Protein AF-A0AAV3YXH7-F1 (afdb_monomer_lite)

Organism: NCBI:txid259542

Radius of gyration: 34.61 Å; chains: 1; bounding box: 84×77×73 Å

Sequence (260 aa):
MPVEIGARGFVGSSVYGLLSKLSIGGNKRTKALRLLAETAENSSRWIWSRRNEKKPDPLGTYATPSLAMYHTLILLFEVDYLATIIKPLNDNQSSTLHFGSLSFLFLATFLLFMPLLLVNLMIGLAVGDIQSVLRSANQKKLATQVDFHTNLERRLSFLSKMTPEILTVYPWSSDNSFQSKIIEMIGWKNELIAELPALSSQNAEESPTMQSITEARRELGQLKRSLTLIMKKLNVDTEGNDVSDQPNRVLSNSQSSSFF

Secondary structure (DSSP, 8-state):
------GGGTS-HHH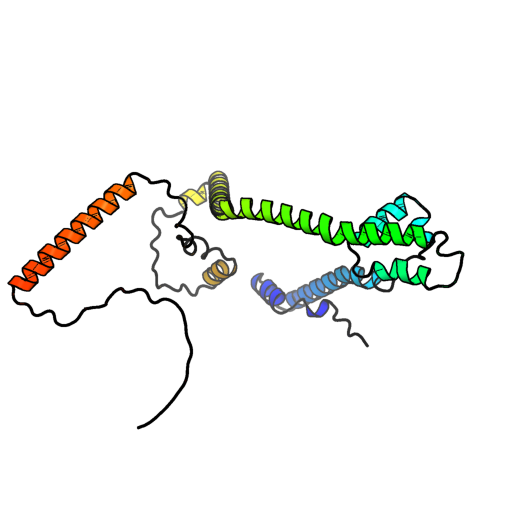HHHHHHTT--HHHHHHHHHHHHHHHHHHHHHHHHTTTPPPPPTTTTTSSHHHHHHHHHHHHH-TTHHHHHHHHHHS--TTT-S-HHHHHHHHHHHHHHIIIIIHHHHHHHHHHHHHHHHHTHHHHHHHHHHHHHHHHHHH-HHHHHHS-S-----TT-----HHHHHHHHTTSSSSSSTTS-SS-SS-----HHHHHHHHHHHHHHHHHHHHHHHHHHTT-------------------------

InterPro domains:
  IPR052076 Transient receptor potential cation channel [PTHR47143] (89-209)

pLDDT: mean 70.26, std 16.72, range [29.89, 93.94]

Foldseek 3Di:
DDDPPQLLPVLDPVVLVVCVVVVNDDPSSVVVSNVVSVVSRVVCVVVVVCPPPPDDDLVVQPPDVVSVVVVVVVLLVDPPVVCSLVVLVPPPDCVSDVDNVVVVVVVVVCVCCRPPPPVVVVVVVVVVVVVVCVVCVLVVVVVVVVVVVVVCCVVPVVVVVVDDPDDDDDPPPPPVDPVVVVCVVVVVPPSPPVPPDPPPDDDDPDDPVVVVVVVVVVVVVVVVVVVVVVCVVVVPDPDDDPPDDDDDDDDDDDDDDDDD

Structure (mmCIF, N/CA/C/O backbone):
data_AF-A0AAV3YXH7-F1
#
_entry.id   AF-A0AAV3YXH7-F1
#
loop_
_atom_site.group_PDB
_atom_site.id
_atom_site.type_symbol
_atom_site.label_atom_id
_atom_site.label_alt_id
_atom_site.label_comp_id
_atom_site.label_asym_id
_atom_site.label_entity_id
_atom_site.label_seq_id
_atom_site.pdbx_PDB_ins_code
_atom_site.Cartn_x
_atom_site.Cartn_y
_atom_site.Cartn_z
_atom_site.occupancy
_atom_site.B_iso_or_equiv
_atom_site.auth_seq_id
_atom_site.auth_comp_id
_atom_site.auth_asym_id
_atom_site.auth_atom_id
_atom_site.pdbx_PDB_model_num
ATOM 1 N N . MET A 1 1 ? 28.074 17.245 -0.127 1.00 36.12 1 MET A N 1
ATOM 2 C CA . MET A 1 1 ? 28.154 15.852 0.364 1.00 36.12 1 MET A CA 1
ATOM 3 C C . MET A 1 1 ? 26.794 15.484 0.938 1.00 36.12 1 MET A C 1
ATOM 5 O O . MET A 1 1 ? 26.314 16.258 1.760 1.00 36.12 1 MET A O 1
ATOM 9 N N . PRO A 1 2 ? 26.132 14.407 0.487 1.00 41.41 2 PRO A N 1
ATOM 10 C CA . PRO A 1 2 ? 24.901 13.951 1.123 1.00 41.41 2 PRO A CA 1
ATOM 11 C C . PRO A 1 2 ? 25.239 13.431 2.525 1.00 41.41 2 PRO A C 1
ATOM 13 O O . PRO A 1 2 ? 26.132 12.604 2.685 1.00 41.41 2 PRO A O 1
ATOM 16 N N . VAL A 1 3 ? 24.571 13.966 3.543 1.00 51.25 3 VAL A N 1
ATOM 17 C CA . VAL A 1 3 ? 24.714 13.507 4.927 1.00 51.25 3 VAL A CA 1
ATOM 18 C C . VAL A 1 3 ? 23.957 12.187 5.038 1.00 51.25 3 VAL A C 1
ATOM 20 O O . VAL A 1 3 ? 22.735 12.161 4.904 1.00 51.25 3 VAL A O 1
ATOM 23 N N . GLU A 1 4 ? 24.674 11.084 5.239 1.00 50.47 4 GLU A N 1
ATOM 24 C CA . GLU A 1 4 ? 24.063 9.804 5.587 1.00 50.47 4 GLU A CA 1
ATOM 25 C C . GLU A 1 4 ? 23.413 9.950 6.966 1.00 50.47 4 GLU A C 1
ATOM 27 O O . GLU A 1 4 ? 24.077 9.923 8.002 1.00 50.47 4 GLU A O 1
ATOM 32 N N . ILE A 1 5 ? 22.095 10.148 6.998 1.00 54.66 5 ILE A N 1
ATOM 33 C CA . ILE A 1 5 ? 21.333 10.057 8.242 1.00 54.66 5 ILE A CA 1
ATOM 34 C C . ILE A 1 5 ? 21.207 8.563 8.547 1.00 54.66 5 ILE A C 1
ATOM 36 O O . ILE A 1 5 ? 20.239 7.908 8.166 1.00 54.66 5 ILE A O 1
ATOM 40 N N . GLY A 1 6 ? 22.235 7.994 9.177 1.00 58.91 6 GLY A N 1
ATOM 41 C CA . GLY A 1 6 ? 22.186 6.622 9.666 1.00 58.91 6 GLY A CA 1
ATOM 42 C C . GLY A 1 6 ? 21.008 6.442 10.630 1.00 58.91 6 GLY A C 1
ATOM 43 O O . GLY A 1 6 ? 20.728 7.311 11.460 1.00 58.91 6 GLY A O 1
ATOM 44 N N . ALA A 1 7 ? 20.339 5.285 10.572 1.00 61.44 7 ALA A N 1
ATOM 45 C CA . ALA A 1 7 ? 19.202 4.944 11.440 1.00 61.44 7 ALA A CA 1
ATOM 46 C C . ALA A 1 7 ? 19.535 4.972 12.951 1.00 61.44 7 ALA A C 1
ATOM 48 O O . ALA A 1 7 ? 18.637 4.905 13.791 1.00 61.44 7 ALA A O 1
ATOM 49 N N . ARG A 1 8 ? 20.817 5.143 13.310 1.00 62.78 8 ARG A N 1
ATOM 50 C CA . ARG A 1 8 ? 21.305 5.375 14.676 1.00 62.78 8 ARG A CA 1
ATOM 51 C C . ARG A 1 8 ? 20.575 6.503 15.403 1.00 62.78 8 ARG A C 1
ATOM 53 O O . ARG A 1 8 ? 20.335 6.382 16.598 1.00 62.78 8 ARG A O 1
ATOM 60 N N . GLY A 1 9 ? 20.213 7.575 14.693 1.00 63.62 9 GLY A N 1
ATOM 61 C CA . GLY A 1 9 ? 19.468 8.702 15.266 1.00 63.62 9 GLY A CA 1
ATOM 62 C C . GLY A 1 9 ? 17.963 8.449 15.429 1.00 63.62 9 GLY A C 1
ATOM 63 O O . GLY A 1 9 ? 17.294 9.210 16.123 1.00 63.62 9 GLY A O 1
ATOM 64 N N . PHE A 1 10 ? 17.422 7.393 14.808 1.00 66.75 10 PHE A N 1
ATOM 65 C CA . PHE A 1 10 ? 15.981 7.125 14.750 1.00 66.75 10 PHE A CA 1
ATOM 66 C C . PHE A 1 10 ? 15.456 6.365 15.978 1.00 66.75 10 PHE A C 1
ATOM 68 O O . PHE A 1 10 ? 14.276 6.460 16.317 1.00 66.75 10 PHE A O 1
ATOM 75 N N . VAL A 1 11 ? 16.329 5.650 16.698 1.00 70.56 11 VAL A N 1
ATOM 76 C CA . VAL A 1 11 ? 15.997 5.009 17.982 1.00 70.56 11 VAL A CA 1
ATOM 77 C C . VAL A 1 11 ? 15.941 6.086 19.074 1.00 70.56 11 VAL A C 1
ATOM 79 O O . VAL A 1 11 ? 16.850 6.253 19.881 1.00 70.56 11 VAL A O 1
ATOM 82 N N . GLY A 1 12 ? 14.881 6.892 19.019 1.00 73.31 12 GLY A N 1
ATOM 83 C CA . GLY A 1 12 ? 14.727 8.121 19.789 1.00 73.31 12 GLY A CA 1
ATOM 84 C C . GLY A 1 12 ? 14.064 7.951 21.158 1.00 73.31 12 GLY A C 1
ATOM 85 O O . GLY A 1 12 ? 13.960 6.857 21.724 1.00 73.31 12 GLY A O 1
ATOM 86 N N . SER A 1 13 ? 13.563 9.080 21.671 1.00 72.31 13 SER A N 1
ATOM 87 C CA . SER A 1 13 ? 12.900 9.220 22.978 1.00 72.31 13 SER A CA 1
ATOM 88 C C . SER A 1 13 ? 11.781 8.190 23.217 1.00 72.31 13 SER A C 1
ATOM 90 O O . SER A 1 13 ? 11.605 7.712 24.337 1.00 72.31 13 SER A O 1
ATOM 92 N N . SER A 1 14 ? 11.077 7.760 22.163 1.00 77.62 14 SER A N 1
ATOM 93 C CA . SER A 1 14 ? 9.988 6.777 22.253 1.00 77.62 14 SER A CA 1
ATOM 94 C C . SER A 1 14 ? 10.453 5.389 22.706 1.00 77.62 14 SER A C 1
ATOM 96 O O . SER A 1 14 ? 9.839 4.794 23.590 1.00 77.62 14 SER A O 1
ATOM 98 N N . VAL A 1 15 ? 11.566 4.881 22.164 1.00 82.44 15 VAL A N 1
ATOM 99 C CA . VAL A 1 15 ? 12.131 3.578 22.571 1.00 82.44 15 VAL A CA 1
ATOM 100 C C . VAL A 1 15 ? 12.727 3.678 23.971 1.00 82.44 15 VAL A C 1
ATOM 102 O O . VAL A 1 15 ? 12.566 2.776 24.792 1.00 82.44 15 VAL A O 1
ATOM 105 N N . TYR A 1 16 ? 13.350 4.812 24.284 1.00 83.25 16 TYR A N 1
ATOM 106 C CA . TYR A 1 16 ? 13.856 5.094 25.622 1.00 83.25 16 TYR A CA 1
ATOM 107 C C . TYR A 1 16 ? 12.735 5.108 26.678 1.00 83.25 16 TYR A C 1
ATOM 109 O O . TYR A 1 16 ? 12.892 4.521 27.751 1.00 83.25 16 TYR A O 1
ATOM 117 N N . GLY A 1 17 ? 11.593 5.721 26.350 1.00 80.44 17 GLY A N 1
ATOM 118 C CA . GLY A 1 17 ? 10.387 5.748 27.177 1.00 80.44 17 GLY A CA 1
ATOM 119 C C . GLY A 1 17 ? 9.663 4.401 27.273 1.00 80.44 17 GLY A C 1
ATOM 120 O O . GLY A 1 17 ? 8.983 4.136 28.259 1.00 80.44 17 GLY A O 1
ATOM 121 N N . LEU A 1 18 ? 9.808 3.524 26.279 1.00 84.06 18 LEU A N 1
ATOM 122 C CA . LEU A 1 18 ? 9.305 2.150 26.334 1.00 84.06 18 LEU A CA 1
ATOM 123 C C . LEU A 1 18 ? 10.177 1.296 27.262 1.00 84.06 18 LEU A C 1
ATOM 125 O O . LEU A 1 18 ? 9.662 0.603 28.136 1.00 84.06 18 LEU A O 1
ATOM 129 N N . LEU A 1 19 ? 11.502 1.385 27.125 1.00 85.19 19 LEU A N 1
ATOM 130 C CA . LEU A 1 19 ? 12.444 0.640 27.963 1.00 85.19 19 LEU A CA 1
ATOM 131 C C . LEU A 1 19 ? 12.352 1.058 29.438 1.00 85.19 19 LEU A C 1
ATOM 133 O O . LEU A 1 19 ? 12.469 0.206 30.318 1.00 85.19 19 LEU A O 1
ATOM 137 N N . SER A 1 20 ? 12.088 2.341 29.720 1.00 79.06 20 SER A N 1
ATOM 138 C CA . SER A 1 20 ? 11.832 2.796 31.092 1.00 79.06 20 SER A CA 1
ATOM 139 C C . SER A 1 20 ? 10.537 2.221 31.673 1.00 79.06 20 SER A C 1
ATOM 141 O O . SER A 1 20 ? 10.502 1.915 32.861 1.00 79.06 20 SER A O 1
ATOM 143 N N . LYS A 1 21 ? 9.499 2.016 30.851 1.00 82.62 21 LYS A N 1
ATOM 144 C CA . LYS A 1 21 ? 8.235 1.380 31.264 1.00 82.62 21 LYS A CA 1
ATOM 145 C C . LYS A 1 21 ? 8.352 -0.135 31.440 1.00 82.62 21 LYS A C 1
ATOM 147 O O . LYS A 1 21 ? 7.638 -0.694 32.261 1.00 82.62 21 LYS A O 1
ATOM 152 N N . LEU A 1 22 ? 9.282 -0.788 30.740 1.00 85.00 22 LEU A N 1
ATOM 153 C CA . LEU A 1 22 ? 9.619 -2.205 30.947 1.00 85.00 22 LEU A CA 1
ATOM 154 C C . LEU A 1 22 ? 10.546 -2.453 32.155 1.00 85.00 22 LEU A C 1
ATOM 156 O O . LEU A 1 22 ? 11.083 -3.547 32.307 1.00 85.00 22 LEU A O 1
ATOM 160 N N . SER A 1 23 ? 10.743 -1.457 33.028 1.00 79.50 23 SER A N 1
ATOM 161 C CA . SER A 1 23 ? 11.622 -1.540 34.206 1.00 79.50 23 SER A CA 1
ATOM 162 C C . SER A 1 23 ? 13.102 -1.802 33.868 1.00 79.50 23 SER A C 1
ATOM 164 O O . SER A 1 23 ? 13.901 -2.228 34.704 1.00 79.50 23 SER A O 1
ATOM 166 N N . ILE A 1 24 ? 13.522 -1.513 32.630 1.00 80.88 24 ILE A N 1
ATOM 167 C CA . ILE A 1 24 ? 14.927 -1.600 32.227 1.00 80.88 24 ILE A CA 1
ATOM 168 C C . ILE A 1 24 ? 15.588 -0.273 32.607 1.00 80.88 24 ILE A C 1
ATOM 170 O O . ILE A 1 24 ? 15.509 0.727 31.893 1.00 80.88 24 ILE A O 1
ATOM 174 N N . GLY A 1 25 ? 16.217 -0.258 33.783 1.00 83.69 25 GLY A N 1
ATOM 175 C CA . GLY A 1 25 ? 16.882 0.912 34.356 1.00 83.69 25 GLY A CA 1
ATOM 176 C C . GLY A 1 25 ? 18.394 0.976 34.104 1.00 83.69 25 GLY A C 1
ATOM 177 O O . GLY A 1 25 ? 19.063 -0.027 33.837 1.00 83.69 25 GLY A O 1
ATOM 178 N N . GLY A 1 26 ? 18.950 2.184 34.225 1.00 82.88 26 GLY A N 1
ATOM 179 C CA . GLY A 1 26 ? 20.397 2.419 34.290 1.00 82.88 26 GLY A CA 1
ATOM 180 C C . GLY A 1 26 ? 21.177 1.997 33.038 1.00 82.88 26 GLY A C 1
ATOM 181 O O . GLY A 1 26 ? 20.734 2.191 31.907 1.00 82.88 26 GLY A O 1
ATOM 182 N N . ASN A 1 27 ? 22.363 1.416 33.239 1.00 81.50 27 ASN A N 1
ATOM 183 C CA . ASN A 1 27 ? 23.316 1.108 32.165 1.00 81.50 27 ASN A CA 1
ATOM 184 C C . ASN A 1 27 ? 22.798 0.032 31.180 1.00 81.50 27 ASN A C 1
ATOM 186 O O . ASN A 1 27 ? 23.135 0.040 29.995 1.00 81.50 27 ASN A O 1
ATOM 190 N N . LYS A 1 28 ? 21.910 -0.861 31.648 1.00 85.56 28 LYS A N 1
ATOM 191 C CA . LYS A 1 28 ? 21.253 -1.888 30.817 1.00 85.56 28 LYS A CA 1
ATOM 192 C C . LYS A 1 28 ? 20.345 -1.264 29.754 1.00 85.56 28 LYS A C 1
ATOM 194 O O . LYS A 1 28 ? 20.304 -1.754 28.630 1.00 85.56 28 LYS A O 1
ATOM 199 N N . ARG A 1 29 ? 19.688 -0.144 30.076 1.00 85.94 29 ARG A N 1
ATOM 200 C CA . ARG A 1 29 ? 18.830 0.604 29.146 1.00 85.94 29 ARG A CA 1
ATOM 201 C C . ARG A 1 29 ? 19.627 1.215 28.006 1.00 85.94 29 ARG A C 1
ATOM 203 O O . ARG A 1 29 ? 19.278 1.025 26.849 1.00 85.94 29 ARG A O 1
ATOM 210 N N . THR A 1 30 ? 20.712 1.916 28.326 1.00 84.56 30 THR A N 1
ATOM 211 C CA . THR A 1 30 ? 21.576 2.539 27.314 1.00 84.56 30 THR A CA 1
ATOM 212 C C . THR A 1 30 ? 22.226 1.478 26.425 1.00 84.56 30 THR A C 1
ATOM 214 O O . THR A 1 30 ? 22.354 1.684 25.221 1.00 84.56 30 THR A O 1
ATOM 217 N N . LYS A 1 31 ? 22.574 0.311 26.989 1.00 88.88 31 LYS A N 1
ATOM 218 C CA . LYS A 1 31 ? 23.069 -0.838 26.220 1.00 88.88 31 LYS A CA 1
ATOM 219 C C . LYS A 1 31 ? 22.000 -1.408 25.278 1.00 88.88 31 LYS A C 1
ATOM 221 O O . LYS A 1 31 ? 22.300 -1.625 24.110 1.00 88.88 31 LYS A O 1
ATOM 226 N N . ALA A 1 32 ? 20.764 -1.587 25.746 1.00 88.44 32 ALA A N 1
ATOM 227 C CA . ALA A 1 32 ? 19.648 -2.040 24.911 1.00 88.44 32 ALA A CA 1
ATOM 228 C C . ALA A 1 32 ? 19.323 -1.042 23.786 1.00 88.44 32 ALA A C 1
ATOM 230 O O . ALA A 1 32 ? 19.134 -1.446 22.644 1.00 88.44 32 ALA A O 1
ATOM 231 N N . LEU A 1 33 ? 19.339 0.260 24.084 1.00 87.69 33 LEU A N 1
ATOM 232 C CA . LEU A 1 33 ? 19.122 1.314 23.093 1.00 87.69 33 LEU A CA 1
ATOM 233 C C . LEU A 1 33 ? 20.204 1.296 22.001 1.00 87.69 33 LEU A C 1
ATOM 235 O O . LEU A 1 33 ? 19.882 1.377 20.820 1.00 87.69 33 LEU A O 1
ATOM 239 N N . ARG A 1 34 ? 21.479 1.132 22.388 1.00 86.00 34 ARG A N 1
ATOM 240 C CA . ARG A 1 34 ? 22.601 1.005 21.441 1.00 86.00 34 ARG A CA 1
ATOM 241 C C . ARG A 1 34 ? 22.470 -0.231 20.557 1.00 86.00 34 ARG A C 1
ATOM 243 O O . ARG A 1 34 ? 22.648 -0.112 19.354 1.00 86.00 34 ARG A O 1
ATOM 250 N N . LEU A 1 35 ? 22.110 -1.379 21.131 1.00 89.25 35 LEU A N 1
ATOM 251 C CA . LEU A 1 35 ? 21.911 -2.613 20.364 1.00 89.25 35 LEU A CA 1
ATOM 252 C C . LEU A 1 35 ? 20.738 -2.504 19.387 1.00 89.25 35 LEU A C 1
ATOM 254 O O . LEU A 1 35 ? 20.840 -2.977 18.259 1.00 89.25 35 LEU A O 1
ATOM 258 N N . LEU A 1 36 ? 19.639 -1.857 19.782 1.00 86.94 36 LEU A N 1
ATOM 259 C CA . LEU A 1 36 ? 18.512 -1.602 18.884 1.00 86.94 36 LEU A CA 1
ATOM 260 C C . LEU A 1 36 ? 18.902 -0.657 17.744 1.00 86.94 36 LEU A C 1
ATOM 262 O O . LEU A 1 36 ? 18.556 -0.922 16.597 1.00 86.94 36 LEU A O 1
ATOM 266 N N . ALA A 1 37 ? 19.661 0.401 18.039 1.00 85.19 37 ALA A N 1
ATOM 267 C CA . ALA A 1 37 ? 20.189 1.312 17.025 1.00 85.19 37 ALA A CA 1
ATOM 268 C C . ALA A 1 37 ? 21.136 0.606 16.045 1.00 85.19 37 ALA A C 1
ATOM 270 O O . ALA A 1 37 ? 21.023 0.800 14.838 1.00 85.19 37 ALA A O 1
ATOM 271 N N . GLU A 1 38 ? 22.021 -0.253 16.548 1.00 87.12 38 GLU A N 1
ATOM 272 C CA . GLU A 1 38 ? 22.949 -1.047 15.740 1.00 87.12 38 GLU A CA 1
ATOM 273 C C . GLU A 1 38 ? 22.222 -2.104 14.894 1.00 87.12 38 GLU A C 1
ATOM 275 O O . GLU A 1 38 ? 22.532 -2.294 13.720 1.00 87.12 38 GLU A O 1
ATOM 280 N N . THR A 1 39 ? 21.195 -2.750 15.450 1.00 86.56 39 THR A N 1
ATOM 281 C CA . THR A 1 39 ? 20.365 -3.722 14.720 1.00 86.56 39 THR A CA 1
ATOM 282 C C . THR A 1 39 ? 19.556 -3.039 13.618 1.00 86.56 39 THR A C 1
ATOM 284 O O . THR A 1 39 ? 19.488 -3.546 12.497 1.00 86.56 39 THR A O 1
ATOM 287 N N . ALA A 1 40 ? 18.980 -1.866 13.900 1.00 85.12 40 ALA A N 1
ATOM 288 C CA . ALA A 1 40 ? 18.264 -1.064 12.911 1.00 85.12 40 ALA A CA 1
ATOM 289 C C . ALA A 1 40 ? 19.198 -0.577 11.792 1.00 85.12 40 ALA A C 1
ATOM 291 O O . ALA A 1 40 ? 18.850 -0.649 10.615 1.00 85.12 40 ALA A O 1
ATOM 292 N N . GLU A 1 41 ? 20.411 -0.145 12.140 1.00 82.12 41 GLU A N 1
ATOM 293 C CA . GLU A 1 41 ? 21.431 0.253 11.173 1.00 82.12 41 GLU A CA 1
ATOM 294 C C . GLU A 1 41 ? 21.843 -0.921 10.284 1.00 82.12 41 GLU A C 1
ATOM 296 O O . GLU A 1 41 ? 21.766 -0.806 9.062 1.00 82.12 41 GLU A O 1
ATOM 301 N N . ASN A 1 42 ? 22.195 -2.067 10.870 1.00 82.94 42 ASN A N 1
ATOM 302 C CA . ASN A 1 42 ? 22.556 -3.269 10.120 1.00 82.94 42 ASN A CA 1
ATOM 303 C C . ASN A 1 42 ? 21.423 -3.744 9.202 1.00 82.94 42 ASN A C 1
ATOM 305 O O . ASN A 1 42 ? 21.688 -4.141 8.070 1.00 82.94 42 ASN A O 1
ATOM 309 N N . SER A 1 43 ? 20.170 -3.620 9.643 1.00 80.88 43 SER A N 1
ATOM 310 C CA . SER A 1 43 ? 19.000 -3.932 8.814 1.00 80.88 43 SER A CA 1
ATOM 311 C C . SER A 1 43 ? 18.840 -2.943 7.654 1.00 80.88 43 SER A C 1
ATOM 313 O O . SER A 1 43 ? 18.483 -3.329 6.545 1.00 80.88 43 SER A O 1
ATOM 315 N N . SER A 1 44 ? 19.157 -1.665 7.879 1.00 76.06 44 SER A N 1
ATOM 316 C CA . SER A 1 44 ? 19.093 -0.633 6.842 1.00 76.06 44 SER A CA 1
ATOM 317 C C . SER A 1 44 ? 20.267 -0.687 5.862 1.00 76.06 44 SER A C 1
ATOM 319 O O . SER A 1 44 ? 20.095 -0.336 4.702 1.00 76.06 44 SER A O 1
ATOM 321 N N . ARG A 1 45 ? 21.453 -1.167 6.263 1.00 79.12 45 ARG A N 1
ATOM 322 C CA . ARG A 1 45 ? 22.653 -1.203 5.403 1.00 79.12 45 ARG A CA 1
ATOM 323 C C . ARG A 1 45 ? 22.413 -1.912 4.072 1.00 79.12 45 ARG A C 1
ATOM 325 O O . ARG A 1 45 ? 22.973 -1.490 3.066 1.00 79.12 45 ARG A O 1
ATOM 332 N N . TRP A 1 46 ? 21.555 -2.933 4.044 1.00 77.94 46 TRP A N 1
ATOM 333 C CA . TRP A 1 46 ? 21.209 -3.640 2.811 1.00 77.94 46 TRP A CA 1
ATOM 334 C C . TRP A 1 46 ? 20.567 -2.723 1.754 1.00 77.94 46 TRP A C 1
ATOM 336 O O . TRP A 1 46 ? 20.967 -2.775 0.592 1.00 77.94 46 TRP A O 1
ATOM 346 N N . ILE A 1 47 ? 19.647 -1.829 2.150 1.00 75.81 47 ILE A N 1
ATOM 347 C CA . ILE A 1 47 ? 18.972 -0.907 1.215 1.00 75.81 47 ILE A CA 1
ATOM 348 C C . ILE A 1 47 ? 19.961 0.102 0.611 1.00 75.81 47 ILE A C 1
ATOM 350 O O . ILE A 1 47 ? 19.843 0.489 -0.549 1.00 75.81 47 ILE A O 1
ATOM 354 N N . TRP A 1 48 ? 20.964 0.513 1.392 1.00 73.06 48 TRP A N 1
ATOM 355 C CA . TRP A 1 48 ? 21.964 1.502 0.984 1.00 73.06 48 TRP A CA 1
ATOM 356 C C . TRP A 1 48 ? 23.110 0.885 0.184 1.00 73.06 48 TRP A C 1
ATOM 358 O O . TRP A 1 48 ? 23.626 1.527 -0.728 1.00 73.06 48 TRP A O 1
ATOM 368 N N . SER A 1 49 ? 23.456 -0.376 0.459 1.00 74.00 49 SER A N 1
ATOM 369 C CA . SER A 1 49 ? 24.517 -1.103 -0.244 1.00 74.00 49 SER A CA 1
ATOM 370 C C . SER A 1 49 ? 24.256 -1.243 -1.745 1.00 74.00 49 SER A C 1
ATOM 372 O O . SER A 1 49 ? 25.212 -1.345 -2.506 1.00 74.00 49 SER A O 1
ATOM 374 N N . ARG A 1 50 ? 22.988 -1.233 -2.176 1.00 68.00 50 ARG A N 1
ATOM 375 C CA . ARG A 1 50 ? 22.607 -1.422 -3.585 1.00 68.00 50 ARG A CA 1
ATOM 376 C C . ARG A 1 50 ? 22.383 -0.131 -4.371 1.00 68.00 50 ARG A C 1
ATOM 378 O O . ARG A 1 50 ? 22.198 -0.176 -5.580 1.00 68.00 50 ARG A O 1
ATOM 385 N N . ARG A 1 51 ? 22.415 1.040 -3.721 1.00 67.62 51 ARG A N 1
ATOM 386 C CA . ARG A 1 51 ? 22.096 2.327 -4.374 1.00 67.62 51 ARG A CA 1
ATOM 387 C C . ARG A 1 51 ? 23.049 2.677 -5.523 1.00 67.62 51 ARG A C 1
ATOM 389 O O . ARG A 1 51 ? 22.622 3.290 -6.494 1.00 67.62 51 ARG A O 1
ATOM 396 N N . ASN A 1 52 ? 24.323 2.315 -5.389 1.00 68.00 52 ASN A N 1
ATOM 397 C CA . ASN A 1 52 ? 25.371 2.656 -6.354 1.00 68.00 52 ASN A CA 1
ATOM 398 C C . ASN A 1 52 ? 25.715 1.491 -7.297 1.00 68.00 52 ASN A C 1
ATOM 400 O O . ASN A 1 52 ? 26.721 1.559 -8.007 1.00 68.00 52 ASN A O 1
ATOM 404 N N . GLU A 1 53 ? 24.923 0.416 -7.297 1.00 70.69 53 GLU A N 1
ATOM 405 C CA . GLU A 1 53 ? 25.100 -0.661 -8.267 1.00 70.69 53 GLU A CA 1
ATOM 406 C C . GLU A 1 53 ? 24.833 -0.108 -9.674 1.00 70.69 53 GLU A C 1
ATOM 408 O O . GLU A 1 53 ? 23.823 0.554 -9.929 1.00 70.69 53 GLU A O 1
ATOM 413 N N . LYS A 1 54 ? 25.782 -0.324 -10.594 1.00 65.19 54 LYS A N 1
ATOM 414 C CA . LYS A 1 54 ? 25.612 0.079 -11.992 1.00 65.19 54 LYS A CA 1
ATOM 415 C C . LYS A 1 54 ? 24.416 -0.682 -12.559 1.00 65.19 54 LYS A C 1
ATOM 417 O O . LYS A 1 54 ? 24.382 -1.909 -12.475 1.00 65.19 54 LYS A O 1
ATOM 422 N N . LYS A 1 55 ? 23.455 0.047 -13.138 1.00 63.69 55 LYS A N 1
ATOM 423 C CA . LYS A 1 55 ? 22.332 -0.574 -13.847 1.00 63.69 55 LYS A CA 1
ATOM 424 C C . LYS A 1 55 ? 22.889 -1.488 -14.948 1.00 63.69 55 LYS A C 1
ATOM 426 O O . LYS A 1 55 ? 23.850 -1.084 -15.608 1.00 63.69 55 LYS A O 1
ATOM 431 N N . PRO A 1 56 ? 22.322 -2.693 -15.120 1.00 62.22 56 PRO A N 1
ATOM 432 C CA . PRO A 1 56 ? 22.788 -3.636 -16.123 1.00 62.22 56 PRO A CA 1
ATOM 433 C C . PRO A 1 56 ? 22.739 -3.009 -17.515 1.00 62.22 56 PRO A C 1
ATOM 435 O O . PRO A 1 56 ? 21.849 -2.215 -17.831 1.00 62.22 56 PRO A O 1
ATOM 438 N N . ASP A 1 57 ? 23.721 -3.362 -18.338 1.00 65.12 57 ASP A N 1
ATOM 439 C CA . ASP A 1 57 ? 23.851 -2.873 -19.704 1.00 65.12 57 ASP A CA 1
ATOM 440 C C . ASP A 1 57 ? 22.540 -3.127 -20.473 1.00 65.12 57 ASP A C 1
ATOM 442 O O . ASP A 1 57 ? 21.970 -4.222 -20.376 1.00 65.12 57 ASP A O 1
ATOM 446 N N . PRO A 1 58 ? 22.045 -2.167 -21.277 1.00 62.34 58 PRO A N 1
ATOM 447 C CA . PRO A 1 58 ? 20.753 -2.301 -21.953 1.00 62.34 58 PRO A CA 1
ATOM 448 C C . PRO A 1 58 ? 20.694 -3.518 -22.890 1.00 62.34 58 PRO A C 1
ATOM 450 O O . PRO A 1 58 ? 19.620 -4.065 -23.106 1.00 62.34 58 PRO A O 1
ATOM 453 N N . LEU A 1 59 ? 21.839 -3.987 -23.398 1.00 60.72 59 LEU A N 1
ATOM 454 C CA . LEU A 1 59 ? 21.933 -5.169 -24.258 1.00 60.72 59 LEU A CA 1
ATOM 455 C C . LEU A 1 59 ? 21.829 -6.498 -23.489 1.00 60.72 59 LEU A C 1
ATOM 457 O O . LEU A 1 59 ? 21.231 -7.448 -23.988 1.00 60.72 59 LEU A O 1
ATOM 461 N N . GLY A 1 60 ? 22.386 -6.578 -22.275 1.00 68.81 60 GLY A N 1
ATOM 462 C CA . GLY A 1 60 ? 22.364 -7.802 -21.462 1.00 68.81 60 GLY A CA 1
ATOM 463 C C . GLY A 1 60 ? 20.995 -8.072 -20.836 1.00 68.81 60 GLY A C 1
ATOM 464 O O . GLY A 1 60 ? 20.612 -9.219 -20.621 1.00 68.81 60 GLY A O 1
ATOM 465 N N . THR A 1 61 ? 20.229 -7.009 -20.607 1.00 70.56 61 THR A N 1
ATOM 466 C CA . THR A 1 61 ? 18.923 -7.042 -19.943 1.00 70.56 61 THR A CA 1
ATOM 467 C C . THR A 1 61 ? 17.831 -7.748 -20.760 1.00 70.56 61 THR A C 1
ATOM 469 O O . THR A 1 61 ? 16.925 -8.349 -20.187 1.00 70.56 61 THR A O 1
ATOM 472 N N . TYR A 1 62 ? 17.945 -7.759 -22.092 1.00 76.38 62 TYR A N 1
ATOM 473 C CA . TYR A 1 62 ? 17.001 -8.445 -22.990 1.00 76.38 62 TYR A CA 1
ATOM 474 C C . TYR A 1 62 ? 17.576 -9.726 -23.616 1.00 76.38 62 TYR A C 1
ATOM 476 O O . TYR A 1 62 ? 16.962 -10.304 -24.509 1.00 76.38 62 TYR A O 1
ATOM 484 N N . ALA A 1 63 ? 18.746 -10.186 -23.155 1.00 81.00 63 ALA A N 1
ATOM 485 C CA . ALA A 1 63 ? 19.448 -11.327 -23.746 1.00 81.00 63 ALA A CA 1
ATOM 486 C C . ALA A 1 63 ? 18.738 -12.673 -23.518 1.00 81.00 63 ALA A C 1
ATOM 488 O O . ALA A 1 63 ? 18.885 -13.597 -24.315 1.00 81.00 63 ALA A O 1
ATOM 489 N N . THR A 1 64 ? 17.965 -12.799 -22.435 1.00 87.00 64 THR A N 1
ATOM 490 C CA . THR A 1 64 ? 17.163 -13.997 -22.149 1.00 87.00 64 THR A CA 1
ATOM 491 C C . THR A 1 64 ? 15.690 -13.625 -21.983 1.00 87.00 64 THR A C 1
ATOM 493 O O . THR A 1 64 ? 15.387 -12.584 -21.395 1.00 87.00 64 THR A O 1
ATOM 496 N N . PRO A 1 65 ? 14.750 -14.462 -22.465 1.00 86.56 65 PRO A N 1
ATOM 497 C CA . PRO A 1 65 ? 13.322 -14.145 -22.421 1.00 86.56 65 PRO A CA 1
ATOM 498 C C . PRO A 1 65 ? 12.790 -14.020 -20.987 1.00 86.56 65 PRO A C 1
ATOM 500 O O . PRO A 1 65 ? 11.928 -13.188 -20.720 1.00 86.56 65 PRO A O 1
ATOM 503 N N . SER A 1 66 ? 13.333 -14.792 -20.041 1.00 86.12 66 SER A N 1
ATOM 504 C CA . SER A 1 66 ? 12.989 -14.685 -18.620 1.00 86.12 66 SER A CA 1
ATOM 505 C C . SER A 1 66 ? 13.453 -13.359 -18.012 1.00 86.12 66 SER A C 1
ATOM 507 O O . SER A 1 66 ? 12.681 -12.711 -17.309 1.00 86.12 66 SER A O 1
ATOM 509 N N . LEU A 1 67 ? 14.682 -12.921 -18.307 1.00 82.88 67 LEU A N 1
ATOM 510 C CA . LEU A 1 67 ? 15.215 -11.647 -17.822 1.00 82.88 67 LEU A CA 1
ATOM 511 C C . LEU A 1 67 ? 14.477 -10.456 -18.437 1.00 82.88 67 LEU A C 1
ATOM 513 O O . LEU A 1 67 ? 14.148 -9.521 -17.714 1.00 82.88 67 LEU A O 1
ATOM 517 N N . ALA A 1 68 ? 14.133 -10.534 -19.726 1.00 83.31 68 ALA A N 1
ATOM 518 C CA . ALA A 1 68 ? 13.294 -9.543 -20.389 1.00 83.31 68 ALA A CA 1
ATOM 519 C C . ALA A 1 68 ? 11.920 -9.437 -19.710 1.00 83.31 68 ALA A C 1
ATOM 521 O O . ALA A 1 68 ? 11.457 -8.333 -19.442 1.00 83.31 68 ALA A O 1
ATOM 522 N N . MET A 1 69 ? 11.307 -10.571 -19.352 1.00 84.69 69 MET A N 1
ATOM 523 C CA . MET A 1 69 ? 10.018 -10.600 -18.658 1.00 84.69 69 MET A CA 1
ATOM 524 C C . MET A 1 69 ? 10.095 -9.943 -17.272 1.00 84.69 69 MET A C 1
ATOM 526 O O . MET A 1 69 ? 9.265 -9.093 -16.948 1.00 84.69 69 MET A O 1
ATOM 530 N N . TYR A 1 70 ? 11.116 -10.268 -16.472 1.00 85.50 70 TYR A N 1
ATOM 531 C CA . TYR A 1 70 ? 11.348 -9.598 -15.187 1.00 85.50 70 TYR A CA 1
ATOM 532 C C . TYR A 1 70 ? 11.641 -8.106 -15.354 1.00 85.50 70 TYR A C 1
ATOM 534 O O . TYR A 1 70 ? 11.131 -7.292 -14.588 1.00 85.50 70 TYR A O 1
ATOM 542 N N . HIS A 1 71 ? 12.422 -7.734 -16.365 1.00 80.12 71 HIS A N 1
ATOM 543 C CA . HIS A 1 71 ? 12.741 -6.343 -16.639 1.00 80.12 71 HIS A CA 1
ATOM 544 C C . HIS A 1 71 ? 11.498 -5.541 -17.038 1.00 80.12 71 HIS A C 1
ATOM 546 O O . HIS A 1 71 ? 11.310 -4.439 -16.540 1.00 80.12 71 HIS A O 1
ATOM 552 N N . THR A 1 72 ? 10.594 -6.101 -17.847 1.00 81.88 72 THR A N 1
ATOM 553 C CA . THR A 1 72 ? 9.307 -5.466 -18.173 1.00 81.88 72 THR A CA 1
ATOM 554 C C . THR A 1 72 ? 8.419 -5.285 -16.938 1.00 81.88 72 THR A C 1
ATOM 556 O O . THR A 1 72 ? 7.756 -4.257 -16.817 1.00 81.88 72 THR A O 1
ATOM 559 N N . LEU A 1 73 ? 8.430 -6.235 -15.993 1.00 80.00 73 LEU A N 1
ATOM 560 C CA . LEU A 1 73 ? 7.714 -6.091 -14.718 1.00 80.00 73 LEU A CA 1
ATOM 561 C C . LEU A 1 73 ? 8.313 -4.987 -13.840 1.00 80.00 73 LEU A C 1
ATOM 563 O O . LEU A 1 73 ? 7.570 -4.235 -13.224 1.00 80.00 73 LEU A O 1
ATOM 567 N N . ILE A 1 74 ? 9.640 -4.868 -13.787 1.00 78.44 74 ILE A N 1
ATOM 568 C CA . ILE A 1 74 ? 10.325 -3.819 -13.018 1.00 78.44 74 ILE A CA 1
ATOM 569 C C . ILE A 1 74 ? 10.090 -2.445 -13.653 1.00 78.44 74 ILE A C 1
ATOM 571 O O . ILE A 1 74 ? 9.772 -1.493 -12.946 1.00 78.44 74 ILE A O 1
ATOM 575 N N . LEU A 1 75 ? 10.155 -2.363 -14.983 1.00 75.31 75 LEU A N 1
ATOM 576 C CA . LEU A 1 75 ? 9.917 -1.153 -15.768 1.00 75.31 75 LEU A CA 1
ATOM 577 C C . LEU A 1 75 ? 8.503 -0.575 -15.552 1.00 75.31 75 LEU A C 1
ATOM 579 O O . LEU A 1 75 ? 8.323 0.635 -15.621 1.00 75.31 75 LEU A O 1
ATOM 583 N N . LEU A 1 76 ? 7.514 -1.417 -15.233 1.00 74.56 76 LEU A N 1
ATOM 584 C CA . LEU A 1 76 ? 6.145 -1.004 -14.887 1.00 74.56 76 LEU A CA 1
ATOM 585 C C . LEU A 1 76 ? 6.071 -0.188 -13.587 1.00 74.56 76 LEU A C 1
ATOM 587 O O . LEU A 1 76 ? 5.191 0.657 -13.435 1.00 74.56 76 LEU A O 1
ATOM 591 N N . PHE A 1 77 ? 6.998 -0.432 -12.661 1.00 71.75 77 PHE A N 1
ATOM 592 C CA . PHE A 1 77 ? 7.085 0.250 -11.369 1.00 71.75 77 PHE A CA 1
ATOM 593 C C . PHE A 1 77 ? 8.241 1.262 -11.302 1.00 71.75 77 PHE A C 1
ATOM 595 O O . PHE A 1 77 ? 8.421 1.921 -10.277 1.00 71.75 77 PHE A O 1
ATOM 602 N N . GLU A 1 78 ? 9.038 1.392 -12.365 1.00 76.62 78 GLU A N 1
ATOM 603 C CA . GLU A 1 78 ? 10.188 2.291 -12.404 1.00 76.62 78 GLU A CA 1
ATOM 604 C C . GLU A 1 78 ? 9.774 3.704 -12.841 1.00 76.62 78 GLU A C 1
ATOM 606 O O . GLU A 1 78 ? 9.146 3.906 -13.878 1.00 76.62 78 GLU A O 1
ATOM 611 N N . VAL A 1 79 ? 10.170 4.706 -12.051 1.00 65.50 79 VAL A N 1
ATOM 612 C CA . VAL A 1 79 ? 9.814 6.119 -12.278 1.00 65.50 79 VAL A CA 1
ATOM 613 C C . VAL A 1 79 ? 10.490 6.698 -13.536 1.00 65.50 79 VAL A C 1
ATOM 615 O O . VAL A 1 79 ? 9.933 7.588 -14.170 1.00 65.50 79 VAL A O 1
ATOM 618 N N . ASP A 1 80 ? 11.634 6.140 -13.955 1.00 67.75 80 ASP A N 1
ATOM 619 C CA . ASP A 1 80 ? 12.478 6.657 -15.048 1.00 67.75 80 ASP A CA 1
ATOM 620 C C . ASP A 1 80 ? 12.565 5.716 -16.272 1.00 67.75 80 ASP A C 1
ATOM 622 O O . ASP A 1 80 ? 13.605 5.620 -16.930 1.00 67.75 80 ASP A O 1
ATOM 626 N N . TYR A 1 81 ? 11.482 5.014 -16.627 1.00 72.94 81 TYR A N 1
ATOM 627 C CA . TYR A 1 81 ? 11.479 4.068 -17.761 1.00 72.94 81 TYR A CA 1
ATOM 628 C C . TYR A 1 81 ? 11.843 4.711 -19.119 1.00 72.94 81 TYR A C 1
ATOM 630 O O . TYR A 1 81 ? 12.388 4.044 -20.002 1.00 72.94 81 TYR A O 1
ATOM 638 N N . LEU A 1 82 ? 11.584 6.014 -19.296 1.00 68.19 82 LEU A N 1
ATOM 639 C CA . LEU A 1 82 ? 11.896 6.749 -20.529 1.00 68.19 82 LEU A CA 1
ATOM 640 C C . LEU A 1 82 ? 13.402 6.799 -20.816 1.00 68.19 82 LEU A C 1
ATOM 642 O O . LEU A 1 82 ? 13.813 6.714 -21.974 1.00 68.19 82 LEU A O 1
ATOM 646 N N . ALA A 1 83 ? 14.239 6.877 -19.777 1.00 71.88 83 ALA A N 1
ATOM 647 C CA . ALA A 1 83 ? 15.691 6.950 -19.928 1.00 71.88 83 ALA A CA 1
ATOM 648 C C . ALA A 1 83 ? 16.284 5.662 -20.528 1.00 71.88 83 ALA A C 1
ATOM 650 O O . ALA A 1 83 ? 17.299 5.711 -21.224 1.00 71.88 83 ALA A O 1
ATOM 651 N N . THR A 1 84 ? 15.622 4.524 -20.313 1.00 74.00 84 THR A N 1
ATOM 652 C CA . THR A 1 84 ? 16.038 3.207 -20.812 1.00 74.00 84 THR A CA 1
ATOM 653 C C . THR A 1 84 ? 15.842 3.058 -22.325 1.00 74.00 84 THR A C 1
ATOM 655 O O . THR A 1 84 ? 16.556 2.279 -22.952 1.00 74.00 84 THR A O 1
ATOM 658 N N . ILE A 1 85 ? 14.926 3.826 -22.931 1.00 72.94 85 ILE A N 1
ATOM 659 C CA . ILE A 1 85 ? 14.607 3.755 -24.370 1.00 72.94 85 ILE A CA 1
ATOM 660 C C . ILE A 1 85 ? 15.110 4.983 -25.142 1.00 72.94 85 ILE A C 1
ATOM 662 O O . ILE A 1 85 ? 15.596 4.845 -26.261 1.00 72.94 85 ILE A O 1
ATOM 666 N N . ILE A 1 86 ? 15.073 6.183 -24.552 1.00 75.25 86 ILE A N 1
ATOM 667 C CA . ILE A 1 86 ? 15.530 7.420 -25.213 1.00 75.25 86 ILE A CA 1
ATOM 668 C C . ILE A 1 86 ? 17.051 7.434 -25.398 1.00 75.25 86 ILE A C 1
ATOM 670 O O . ILE A 1 86 ? 17.546 7.900 -26.422 1.00 75.25 86 ILE A O 1
ATOM 674 N N . LYS A 1 87 ? 17.806 6.899 -24.434 1.00 76.31 87 LYS A N 1
ATOM 675 C CA . LYS A 1 87 ? 19.268 6.837 -24.513 1.00 76.31 87 LYS A CA 1
ATOM 676 C C . LYS A 1 87 ? 19.761 6.030 -25.730 1.00 76.31 87 LYS A C 1
ATOM 678 O O . LYS A 1 87 ? 20.465 6.610 -26.548 1.00 76.31 87 LYS A O 1
ATOM 683 N N . PRO A 1 88 ? 19.326 4.773 -25.948 1.00 75.88 88 PRO A N 1
ATOM 684 C CA . PRO A 1 88 ? 19.716 4.019 -27.142 1.00 75.88 88 PRO A CA 1
ATOM 685 C C . PRO A 1 88 ? 19.098 4.543 -28.450 1.00 75.88 88 PRO A C 1
ATOM 687 O O . PRO A 1 88 ? 19.583 4.185 -29.517 1.00 75.88 88 PRO A O 1
ATOM 690 N N . LEU A 1 89 ? 18.045 5.370 -28.388 1.00 71.69 89 LEU A N 1
ATOM 691 C CA . LEU A 1 89 ? 17.499 6.078 -29.554 1.00 71.69 89 LEU A CA 1
ATOM 692 C C . LEU A 1 89 ? 18.379 7.256 -29.995 1.00 71.69 89 LEU A C 1
ATOM 694 O O . LEU A 1 89 ? 18.424 7.564 -31.182 1.00 71.69 89 LEU A O 1
ATOM 698 N N . ASN A 1 90 ? 19.037 7.931 -29.049 1.00 75.00 90 ASN A N 1
ATOM 699 C CA . ASN A 1 90 ? 19.857 9.116 -29.316 1.00 75.00 90 ASN A CA 1
ATOM 700 C C . ASN A 1 90 ? 21.352 8.790 -29.484 1.00 75.00 90 ASN A C 1
ATOM 702 O O . ASN A 1 90 ? 22.123 9.604 -29.996 1.00 75.00 90 ASN A O 1
ATOM 706 N N . ASP A 1 91 ? 21.769 7.594 -29.074 1.00 71.75 91 ASP A N 1
ATOM 707 C CA . ASP A 1 91 ? 23.091 7.065 -29.368 1.00 71.75 91 ASP A CA 1
ATOM 708 C C . ASP A 1 91 ? 23.098 6.633 -30.849 1.00 71.75 91 ASP A C 1
ATOM 710 O O . ASP A 1 91 ? 22.456 5.653 -31.213 1.00 71.75 91 ASP A O 1
ATOM 714 N N . ASN A 1 92 ? 23.808 7.365 -31.723 1.00 64.56 92 ASN A N 1
ATOM 715 C CA . ASN A 1 92 ? 23.905 7.143 -33.187 1.00 64.56 92 ASN A CA 1
ATOM 716 C C . ASN A 1 92 ? 24.589 5.808 -33.591 1.00 64.56 92 ASN A C 1
ATOM 718 O O . ASN A 1 92 ? 25.199 5.691 -34.653 1.00 64.56 92 ASN A O 1
ATOM 722 N N . GLN A 1 93 ? 24.525 4.797 -32.730 1.00 72.56 93 GLN A N 1
ATOM 723 C CA . GLN A 1 93 ? 25.171 3.507 -32.857 1.00 72.56 93 GLN A CA 1
ATOM 724 C C . GLN A 1 93 ? 24.158 2.463 -33.354 1.00 72.56 93 GLN A C 1
ATOM 726 O O . GLN A 1 93 ? 23.277 2.018 -32.618 1.00 72.56 93 GLN A O 1
ATOM 731 N N . SER A 1 94 ? 24.322 2.008 -34.600 1.00 63.72 94 SER A N 1
ATOM 732 C CA . SER A 1 94 ? 23.403 1.067 -35.271 1.00 63.72 94 SER A CA 1
ATOM 733 C C . SER A 1 94 ? 23.306 -0.330 -34.632 1.00 63.72 94 SER A C 1
ATOM 735 O O . SER A 1 94 ? 22.482 -1.136 -35.055 1.00 63.72 94 SER A O 1
ATOM 737 N N . SER A 1 95 ? 24.140 -0.640 -33.632 1.00 64.38 95 SER A N 1
ATOM 738 C CA . SER A 1 95 ? 24.139 -1.915 -32.901 1.00 64.38 95 SER A CA 1
ATOM 739 C C . SER A 1 95 ? 23.302 -1.905 -31.617 1.00 64.38 95 SER A C 1
ATOM 741 O O . SER A 1 95 ? 23.149 -2.952 -30.997 1.00 64.38 95 SER A O 1
ATOM 743 N N . THR A 1 96 ? 22.790 -0.748 -31.186 1.00 70.94 96 THR A N 1
ATOM 744 C CA . THR A 1 96 ? 22.033 -0.638 -29.926 1.00 70.94 96 THR A CA 1
ATOM 745 C C . THR A 1 96 ? 20.523 -0.749 -30.152 1.00 70.94 96 THR A C 1
ATOM 747 O O . THR A 1 96 ? 19.826 -1.355 -29.341 1.00 70.94 96 THR A O 1
ATOM 750 N N . LEU A 1 97 ? 20.009 -0.215 -31.269 1.00 73.19 97 LEU A N 1
ATOM 751 C CA . LEU A 1 97 ? 18.592 -0.287 -31.631 1.00 73.19 97 LEU A CA 1
ATOM 752 C C . LEU A 1 97 ? 18.417 -0.595 -33.124 1.00 73.19 97 LEU A C 1
ATOM 754 O O . LEU A 1 97 ? 18.495 0.286 -33.975 1.00 73.19 97 LEU A O 1
ATOM 758 N N . HIS A 1 98 ? 18.142 -1.859 -33.444 1.00 75.56 98 HIS A N 1
ATOM 759 C CA . HIS A 1 98 ? 18.004 -2.307 -34.834 1.00 75.56 98 HIS A CA 1
ATOM 760 C C . HIS A 1 98 ? 16.706 -1.834 -35.518 1.00 75.56 98 HIS A C 1
ATOM 762 O O . HIS A 1 98 ? 16.702 -1.620 -36.727 1.00 75.56 98 HIS A O 1
ATOM 768 N N . PHE A 1 99 ? 15.609 -1.650 -34.769 1.00 80.75 99 PHE A N 1
ATOM 769 C CA . PHE A 1 99 ? 14.277 -1.344 -35.317 1.00 80.75 99 PHE A CA 1
ATOM 770 C C . PHE A 1 99 ? 13.636 -0.102 -34.674 1.00 80.75 99 PHE A C 1
ATOM 772 O O . PHE A 1 99 ? 12.643 -0.205 -33.957 1.00 80.75 99 PHE A O 1
ATOM 779 N N . GLY A 1 100 ? 14.169 1.091 -34.958 1.00 79.88 100 GLY A N 1
ATOM 780 C CA . GLY A 1 100 ? 13.719 2.347 -34.331 1.00 79.88 100 GLY A CA 1
ATOM 781 C C . GLY A 1 100 ? 12.214 2.636 -34.446 1.00 79.88 100 GLY A C 1
ATOM 782 O O . GLY A 1 100 ? 11.555 2.892 -33.438 1.00 79.88 100 GLY A O 1
ATOM 783 N N . SER A 1 101 ? 11.637 2.541 -35.649 1.00 83.62 101 SER A N 1
ATOM 784 C CA . SER A 1 101 ? 10.214 2.852 -35.880 1.00 83.62 101 SER A CA 1
ATOM 785 C C . SER A 1 101 ? 9.260 1.862 -35.203 1.00 83.62 101 SER A C 1
ATOM 787 O O . SER A 1 101 ? 8.235 2.264 -34.656 1.00 83.62 101 SER A O 1
ATOM 789 N N . LEU A 1 102 ? 9.601 0.569 -35.209 1.00 85.69 102 LEU A N 1
ATOM 790 C CA . LEU A 1 102 ? 8.782 -0.476 -34.592 1.00 85.69 102 LEU A CA 1
ATOM 791 C C . LEU A 1 102 ? 8.835 -0.379 -33.061 1.00 85.69 102 LEU A C 1
ATOM 793 O O . LEU A 1 102 ? 7.801 -0.454 -32.400 1.00 85.69 102 LEU A O 1
ATOM 797 N N . SER A 1 103 ? 10.021 -0.137 -32.497 1.00 83.19 103 SER A N 1
ATOM 798 C CA . SER A 1 103 ? 10.195 0.101 -31.062 1.00 83.19 103 SER A CA 1
ATOM 799 C C . SER A 1 103 ? 9.429 1.336 -30.585 1.00 83.19 103 SER A C 1
ATOM 801 O O . SER A 1 103 ? 8.852 1.297 -29.502 1.00 83.19 103 SER A O 1
ATOM 803 N N . PHE A 1 104 ? 9.348 2.398 -31.395 1.00 82.94 104 PHE A N 1
ATOM 804 C CA . PHE A 1 104 ? 8.546 3.582 -31.075 1.00 82.94 104 PHE A CA 1
ATOM 805 C C . PHE A 1 104 ? 7.039 3.287 -31.053 1.00 82.94 104 PHE A C 1
ATOM 807 O O . PHE A 1 104 ? 6.343 3.736 -30.145 1.00 82.94 104 PHE A O 1
ATOM 814 N N . LEU A 1 105 ? 6.532 2.489 -32.000 1.00 87.50 105 LEU A N 1
ATOM 815 C CA . LEU A 1 105 ? 5.124 2.073 -32.022 1.00 87.50 105 LEU A CA 1
ATOM 816 C C . LEU A 1 105 ? 4.753 1.245 -30.778 1.00 87.50 105 LEU A C 1
ATOM 818 O O . LEU A 1 105 ? 3.726 1.499 -30.141 1.00 87.50 105 LEU A O 1
ATOM 822 N N . PHE A 1 106 ? 5.601 0.281 -30.404 1.00 85.19 106 PHE A N 1
ATOM 823 C CA . PHE A 1 106 ? 5.413 -0.504 -29.181 1.00 85.19 106 PHE A CA 1
ATOM 824 C C . PHE A 1 106 ? 5.538 0.354 -27.920 1.00 85.19 106 PHE A C 1
ATOM 826 O O . PHE A 1 106 ? 4.739 0.185 -27.002 1.00 85.19 106 PHE A O 1
ATOM 833 N N . LEU A 1 107 ? 6.473 1.309 -27.888 1.00 81.50 107 LEU A N 1
ATOM 834 C CA . LEU A 1 107 ? 6.622 2.259 -26.787 1.00 81.50 107 LEU A CA 1
ATOM 835 C C . LEU A 1 107 ? 5.375 3.137 -26.634 1.00 81.50 107 LEU A C 1
ATOM 837 O O . LEU A 1 107 ? 4.872 3.267 -25.526 1.00 81.50 107 LEU A O 1
ATOM 841 N N . ALA A 1 108 ? 4.851 3.700 -27.725 1.00 84.81 108 ALA A N 1
ATOM 842 C CA . ALA A 1 108 ? 3.648 4.531 -27.711 1.00 84.81 108 ALA A CA 1
ATOM 843 C C . ALA A 1 108 ? 2.414 3.744 -27.246 1.00 84.81 108 ALA A C 1
ATOM 845 O O . ALA A 1 108 ? 1.625 4.236 -26.442 1.00 84.81 108 ALA A O 1
ATOM 846 N N . THR A 1 109 ? 2.281 2.493 -27.695 1.00 86.06 109 THR A N 1
ATOM 847 C CA . THR A 1 109 ? 1.219 1.589 -27.234 1.00 86.06 109 THR A CA 1
ATOM 848 C C . THR A 1 109 ? 1.384 1.290 -25.742 1.00 86.06 109 THR A C 1
ATOM 850 O O . THR A 1 109 ? 0.457 1.475 -24.963 1.00 86.06 109 THR A O 1
ATOM 853 N N . PHE A 1 110 ? 2.580 0.907 -25.297 1.00 82.19 110 PHE A N 1
ATOM 854 C CA . PHE A 1 110 ? 2.853 0.630 -23.886 1.00 82.19 110 PHE A CA 1
ATOM 855 C C . PHE A 1 110 ? 2.574 1.850 -22.989 1.00 82.19 110 PHE A C 1
ATOM 857 O O . PHE A 1 110 ? 1.901 1.724 -21.969 1.00 82.19 110 PHE A O 1
ATOM 864 N N . LEU A 1 111 ? 3.003 3.039 -23.420 1.00 80.38 111 LEU A N 1
ATOM 865 C CA . LEU A 1 111 ? 2.783 4.330 -22.762 1.00 80.38 111 LEU A CA 1
ATOM 866 C C . LEU A 1 111 ? 1.325 4.763 -22.672 1.00 80.38 111 LEU A C 1
ATOM 868 O O . LEU A 1 111 ? 0.971 5.502 -21.762 1.00 80.38 111 LEU A O 1
ATOM 872 N N . LEU A 1 112 ? 0.490 4.353 -23.620 1.00 82.81 112 LEU A N 1
ATOM 873 C CA . LEU A 1 112 ? -0.933 4.665 -23.598 1.00 82.81 112 LEU A CA 1
ATOM 874 C C . LEU A 1 112 ? -1.682 3.680 -22.694 1.00 82.81 112 LEU A C 1
ATOM 876 O O . LEU A 1 112 ? -2.483 4.089 -21.859 1.00 82.81 112 LEU A O 1
ATOM 880 N N . PHE A 1 113 ? -1.398 2.383 -22.816 1.00 82.62 113 PHE A N 1
ATOM 881 C CA . PHE A 1 113 ? -2.122 1.338 -22.091 1.00 82.62 113 PHE A CA 1
ATOM 882 C C . PHE A 1 113 ? -1.737 1.254 -20.599 1.00 82.62 113 PHE A C 1
ATOM 884 O O . PHE A 1 113 ? -2.615 1.016 -19.766 1.00 82.62 113 PHE A O 1
ATOM 891 N N . MET A 1 114 ? -0.469 1.487 -20.232 1.00 77.38 114 MET A N 1
ATOM 892 C CA . MET A 1 114 ? -0.004 1.370 -18.838 1.00 77.38 114 MET A CA 1
ATOM 893 C C . MET A 1 114 ? -0.586 2.431 -17.890 1.00 77.38 114 MET A C 1
ATOM 895 O O . MET A 1 114 ? -1.234 2.059 -16.908 1.00 77.38 114 MET A O 1
ATOM 899 N N . PRO A 1 115 ? -0.424 3.741 -18.149 1.00 73.25 115 PRO A N 1
ATOM 900 C CA . PRO A 1 115 ? -0.872 4.784 -17.233 1.00 73.25 115 PRO A CA 1
ATOM 901 C C . PRO A 1 115 ? -2.384 5.014 -17.307 1.00 73.25 115 PRO A C 1
ATOM 903 O O . PRO A 1 115 ? -2.977 5.425 -16.313 1.00 73.25 115 PRO A O 1
ATOM 906 N N . LEU A 1 116 ? -3.019 4.758 -18.463 1.00 74.56 116 LEU A N 1
ATOM 907 C CA . LEU A 1 116 ? -4.425 5.119 -18.676 1.00 74.56 116 LEU A CA 1
ATOM 908 C C . LEU A 1 116 ? -5.413 3.969 -18.492 1.00 74.56 116 LEU A C 1
ATOM 910 O O . LEU A 1 116 ? -6.501 4.227 -17.981 1.00 74.56 116 LEU A O 1
ATOM 914 N N . LEU A 1 117 ? -5.078 2.733 -18.882 1.00 76.62 117 LEU A N 1
ATOM 915 C CA . LEU A 1 117 ? -5.994 1.597 -18.721 1.00 76.62 117 LEU A CA 1
ATOM 916 C C . LEU A 1 117 ? -5.649 0.755 -17.499 1.00 76.62 117 LEU A C 1
ATOM 918 O O . LEU A 1 117 ? -6.541 0.454 -16.717 1.00 76.62 117 LEU A O 1
ATOM 922 N N . LEU A 1 118 ? -4.380 0.395 -17.298 1.00 78.25 118 LEU A N 1
ATOM 923 C CA . LEU A 1 118 ? -4.023 -0.572 -16.259 1.00 78.25 118 LEU A CA 1
ATOM 924 C C . LEU A 1 118 ? -4.139 0.017 -14.846 1.00 78.25 118 LEU A C 1
ATOM 926 O O . LEU A 1 118 ? -4.849 -0.532 -14.007 1.00 78.25 118 LEU A O 1
ATOM 930 N N . VAL A 1 119 ? -3.482 1.150 -14.581 1.00 84.81 119 VAL A N 1
ATOM 931 C CA . VAL A 1 119 ? -3.474 1.763 -13.240 1.00 84.81 119 VAL A CA 1
ATOM 932 C C . VAL A 1 119 ? -4.836 2.356 -12.885 1.00 84.81 119 VAL A C 1
ATOM 934 O O . VAL A 1 119 ? -5.331 2.124 -11.786 1.00 84.81 119 VAL A O 1
ATOM 937 N N . ASN A 1 120 ? -5.494 3.048 -13.817 1.00 84.88 120 ASN A N 1
ATOM 938 C CA . ASN A 1 120 ? -6.818 3.622 -13.561 1.00 84.88 120 ASN A CA 1
ATOM 939 C C . ASN A 1 120 ? -7.886 2.545 -13.323 1.00 84.88 120 ASN A C 1
ATOM 941 O O . ASN A 1 120 ? -8.750 2.728 -12.467 1.00 84.88 120 ASN A O 1
ATOM 945 N N . LEU A 1 121 ? -7.809 1.404 -14.019 1.00 86.38 121 LEU A N 1
ATOM 946 C CA . LEU A 1 121 ? -8.692 0.265 -13.763 1.00 86.38 121 LEU A CA 1
ATOM 947 C C . LEU A 1 121 ? -8.360 -0.423 -12.435 1.00 86.38 121 LEU A C 1
ATOM 949 O O . LEU A 1 121 ? -9.272 -0.730 -11.675 1.00 86.38 121 LEU A O 1
ATOM 953 N N . MET A 1 122 ? -7.077 -0.644 -12.129 1.00 87.88 122 MET A N 1
ATOM 954 C CA . MET A 1 122 ? -6.650 -1.258 -10.864 1.00 87.88 122 MET A CA 1
ATOM 955 C C . MET A 1 122 ? -7.072 -0.413 -9.660 1.00 87.88 122 MET A C 1
ATOM 957 O O . MET A 1 122 ? -7.607 -0.951 -8.693 1.00 87.88 122 MET A O 1
ATOM 961 N N . ILE A 1 123 ? -6.889 0.910 -9.735 1.00 91.88 123 ILE A N 1
ATOM 962 C CA . ILE A 1 123 ? -7.360 1.844 -8.708 1.00 91.88 123 ILE A CA 1
ATOM 963 C C . ILE A 1 123 ? -8.888 1.833 -8.660 1.00 91.88 123 ILE A C 1
ATOM 965 O O . ILE A 1 123 ? -9.447 1.778 -7.573 1.00 91.88 123 ILE A O 1
ATOM 969 N N . GLY A 1 124 ? -9.573 1.835 -9.806 1.00 90.56 124 GLY A N 1
ATOM 970 C CA . GLY A 1 124 ? -11.036 1.790 -9.866 1.00 90.56 124 GLY A CA 1
ATOM 971 C C . GLY A 1 124 ? -11.636 0.548 -9.198 1.00 90.56 124 GLY A C 1
ATOM 972 O O . GLY A 1 124 ? -12.568 0.675 -8.407 1.00 90.56 124 GLY A O 1
ATOM 973 N N . LEU A 1 125 ? -11.070 -0.637 -9.452 1.00 90.12 125 LEU A N 1
ATOM 974 C CA . LEU A 1 125 ? -11.474 -1.888 -8.802 1.00 90.12 125 LEU A CA 1
ATOM 975 C C . LEU A 1 125 ? -11.149 -1.872 -7.308 1.00 90.12 125 LEU A C 1
ATOM 977 O O . LEU A 1 125 ? -12.019 -2.160 -6.493 1.00 90.12 125 LEU A O 1
ATOM 981 N N . ALA A 1 126 ? -9.935 -1.454 -6.940 1.00 93.94 126 ALA A N 1
ATOM 982 C CA . ALA A 1 126 ? -9.535 -1.360 -5.541 1.00 93.94 126 ALA A CA 1
ATOM 983 C C . ALA A 1 126 ? -10.429 -0.388 -4.756 1.00 93.94 126 ALA A C 1
ATOM 985 O O . ALA A 1 126 ? -10.841 -0.693 -3.642 1.00 93.94 126 ALA A O 1
ATOM 986 N N . VAL A 1 127 ? -10.772 0.768 -5.330 1.00 92.62 127 VAL A N 1
ATOM 987 C CA . VAL A 1 127 ? -11.671 1.748 -4.704 1.00 92.62 127 VAL A CA 1
ATOM 988 C C . VAL A 1 127 ? -13.097 1.204 -4.615 1.00 92.62 127 VAL A C 1
ATOM 990 O O . VAL A 1 127 ? -13.741 1.406 -3.589 1.00 92.62 127 VAL A O 1
ATOM 993 N N . GLY A 1 128 ? -13.579 0.480 -5.630 1.00 90.38 128 GLY A N 1
ATOM 994 C CA . GLY A 1 128 ? -14.875 -0.204 -5.579 1.00 90.38 128 GLY A CA 1
ATOM 995 C C . GLY A 1 128 ? -14.948 -1.238 -4.450 1.00 90.38 128 GLY A C 1
ATOM 996 O O . GLY A 1 128 ? -15.882 -1.219 -3.643 1.00 90.38 128 GLY A O 1
ATOM 997 N N . ASP A 1 129 ? -13.914 -2.070 -4.323 1.00 92.94 129 ASP A N 1
ATOM 998 C CA . ASP A 1 129 ? -13.796 -3.054 -3.246 1.00 92.94 129 ASP A CA 1
ATOM 999 C C . ASP A 1 129 ? -13.719 -2.366 -1.876 1.00 92.94 129 ASP A C 1
ATOM 1001 O O . ASP A 1 129 ? -14.454 -2.731 -0.953 1.00 92.94 129 ASP A O 1
ATOM 1005 N N . ILE A 1 130 ? -12.910 -1.309 -1.745 1.00 91.00 130 ILE A N 1
ATOM 1006 C CA . ILE A 1 130 ? -12.789 -0.525 -0.507 1.00 91.00 130 ILE A CA 1
ATOM 1007 C C . ILE A 1 130 ? -14.129 0.102 -0.116 1.00 91.00 130 ILE A C 1
ATOM 1009 O O . ILE A 1 130 ? -14.492 0.042 1.055 1.00 91.00 130 ILE A O 1
ATOM 1013 N N . GLN A 1 131 ? -14.891 0.668 -1.055 1.00 89.00 131 GLN A N 1
ATOM 1014 C CA . GLN A 1 131 ? -16.199 1.267 -0.763 1.00 89.00 131 GLN A CA 1
ATOM 1015 C C . GLN A 1 131 ? -17.184 0.240 -0.196 1.00 89.00 131 GLN A C 1
ATOM 1017 O O . GLN A 1 131 ? -17.892 0.531 0.773 1.00 89.00 131 GLN A O 1
ATOM 1022 N N . SER A 1 132 ? -17.204 -0.972 -0.757 1.00 85.12 132 SER A N 1
ATOM 1023 C CA . SER A 1 132 ? -18.052 -2.057 -0.254 1.00 85.12 132 SER A CA 1
ATOM 1024 C C . SER A 1 132 ? -17.661 -2.485 1.168 1.00 85.12 132 SER A C 1
ATOM 1026 O O . SER A 1 132 ? -18.531 -2.666 2.022 1.00 85.12 132 SER A O 1
ATOM 1028 N N . VAL A 1 133 ? -16.356 -2.556 1.460 1.00 87.00 133 VAL A N 1
ATOM 1029 C CA . VAL A 1 133 ? -15.830 -2.871 2.796 1.00 87.00 133 VAL A CA 1
ATOM 1030 C C . VAL A 1 133 ? -16.125 -1.743 3.781 1.00 87.00 133 VAL A C 1
ATOM 1032 O O . VAL A 1 133 ? -16.486 -2.020 4.923 1.00 87.00 133 VAL A O 1
ATOM 1035 N N . LEU A 1 134 ? -16.025 -0.485 3.344 1.00 85.81 134 LEU A N 1
ATOM 1036 C CA . LEU A 1 134 ? -16.271 0.688 4.177 1.00 85.81 134 LEU A CA 1
ATOM 1037 C C . LEU A 1 134 ? -17.744 0.787 4.592 1.00 85.81 134 LEU A C 1
ATOM 1039 O O . LEU A 1 134 ? -18.034 1.070 5.751 1.00 85.81 134 LEU A O 1
ATOM 1043 N N . ARG A 1 135 ? -18.678 0.457 3.688 1.00 85.94 135 ARG A N 1
ATOM 1044 C CA . ARG A 1 135 ? -20.126 0.453 3.968 1.00 85.94 135 ARG A CA 1
ATOM 1045 C C . ARG A 1 135 ? -20.505 -0.465 5.134 1.00 85.94 135 ARG A C 1
ATOM 1047 O O . ARG A 1 135 ? -21.443 -0.167 5.868 1.00 85.94 135 ARG A O 1
ATOM 1054 N N . SER A 1 136 ? -19.773 -1.562 5.309 1.00 84.62 136 SER A N 1
ATOM 1055 C CA . SER A 1 136 ? -20.000 -2.544 6.375 1.00 84.62 136 SER A CA 1
ATOM 1056 C C . SER A 1 136 ? -18.893 -2.546 7.434 1.00 84.62 136 SER A C 1
ATOM 1058 O O . SER A 1 136 ? -18.867 -3.443 8.278 1.00 84.62 136 SER A O 1
ATOM 1060 N N . ALA A 1 137 ? -17.988 -1.561 7.425 1.00 86.38 137 ALA A N 1
ATOM 1061 C CA . ALA A 1 137 ? -16.806 -1.551 8.286 1.00 86.38 137 ALA A CA 1
ATOM 1062 C C . ALA A 1 137 ? -17.178 -1.506 9.769 1.00 86.38 137 ALA A C 1
ATOM 1064 O O . ALA A 1 137 ? -16.657 -2.304 10.543 1.00 86.38 137 ALA A O 1
ATOM 1065 N N . ASN A 1 138 ? -18.138 -0.663 10.152 1.00 81.44 138 ASN A N 1
ATOM 1066 C CA . ASN A 1 138 ? -18.552 -0.527 11.552 1.00 81.44 138 ASN A CA 1
ATOM 1067 C C . ASN A 1 138 ? -19.206 -1.797 12.088 1.00 81.44 138 ASN A C 1
ATOM 1069 O O . ASN A 1 138 ? -18.873 -2.262 13.176 1.00 81.44 138 ASN A O 1
ATOM 1073 N N . GLN A 1 139 ? -20.086 -2.409 11.294 1.00 86.31 139 GLN A N 1
ATOM 1074 C CA . GLN A 1 139 ? -20.718 -3.678 11.652 1.00 86.31 139 GLN A CA 1
ATOM 1075 C C . GLN A 1 139 ? -19.680 -4.800 11.747 1.00 86.31 139 GLN A C 1
ATOM 1077 O O . GLN A 1 139 ? -19.661 -5.535 12.730 1.00 86.31 139 GLN A O 1
ATOM 1082 N N . LYS A 1 140 ? -18.768 -4.900 10.770 1.00 89.06 140 LYS A N 1
ATOM 1083 C CA . LYS A 1 140 ? -17.687 -5.895 10.768 1.00 89.06 140 LYS A CA 1
ATOM 1084 C C . LYS A 1 140 ? -16.733 -5.696 11.945 1.00 89.06 140 LYS A C 1
ATOM 1086 O O . LYS A 1 140 ? -16.293 -6.675 12.549 1.00 89.06 140 LYS A O 1
ATOM 1091 N N . LYS A 1 141 ? -16.443 -4.445 12.300 1.00 85.88 141 LYS A N 1
ATOM 1092 C CA . LYS A 1 141 ? -15.623 -4.090 13.456 1.00 85.88 141 LYS A CA 1
ATOM 1093 C C . LYS A 1 141 ? -16.283 -4.543 14.757 1.00 85.88 141 LYS A C 1
ATOM 1095 O O . LYS A 1 141 ? -15.652 -5.268 15.523 1.00 85.88 141 LYS A O 1
ATOM 1100 N N . LEU A 1 142 ? -17.541 -4.165 14.987 1.00 83.94 142 LEU A N 1
ATOM 1101 C CA . LEU A 1 142 ? -18.288 -4.553 16.186 1.00 83.94 142 LEU A CA 1
ATOM 1102 C C . LEU A 1 142 ? -18.438 -6.074 16.281 1.00 83.94 142 LEU A C 1
ATOM 1104 O O . LEU A 1 142 ? -18.178 -6.644 17.335 1.00 83.94 142 LEU A O 1
ATOM 1108 N N . ALA A 1 143 ? -18.762 -6.744 15.174 1.00 89.44 143 ALA A N 1
ATOM 1109 C CA . ALA A 1 143 ? -18.847 -8.201 15.127 1.00 89.44 143 ALA A CA 1
ATOM 1110 C C . ALA A 1 143 ? -17.514 -8.868 15.499 1.00 89.44 143 ALA A C 1
ATOM 1112 O O . ALA A 1 143 ? -17.503 -9.816 16.278 1.00 89.44 143 ALA A O 1
ATOM 1113 N N . THR A 1 144 ? -16.386 -8.341 15.009 1.00 89.44 144 THR A N 1
ATOM 1114 C CA . THR A 1 144 ? -15.047 -8.845 15.358 1.00 89.44 144 THR A CA 1
ATOM 1115 C C . THR A 1 144 ? -14.731 -8.624 16.839 1.00 89.44 144 THR A C 1
ATOM 1117 O O . THR A 1 144 ? -14.163 -9.502 17.484 1.00 89.44 144 THR A O 1
ATOM 1120 N N . GLN A 1 145 ? -15.113 -7.474 17.405 1.00 85.12 145 GLN A N 1
ATOM 1121 C CA . GLN A 1 145 ? -14.919 -7.182 18.829 1.00 85.12 145 GLN A CA 1
ATOM 1122 C C . GLN A 1 145 ? -15.753 -8.111 19.717 1.00 85.12 145 GLN A C 1
ATOM 1124 O O . GLN A 1 145 ? -15.244 -8.624 20.714 1.00 85.12 145 GLN A O 1
ATOM 1129 N N . VAL A 1 146 ? -17.011 -8.347 19.346 1.00 87.69 146 VAL A N 1
ATOM 1130 C CA . VAL A 1 146 ? -17.899 -9.274 20.053 1.00 87.69 146 VAL A CA 1
ATOM 1131 C C . VAL A 1 146 ? -17.367 -10.699 19.948 1.00 87.69 146 VAL A C 1
ATOM 1133 O O . VAL A 1 146 ? -17.237 -11.362 20.971 1.00 87.69 146 VAL A O 1
ATOM 1136 N N . ASP A 1 147 ? -16.966 -11.147 18.756 1.00 89.94 147 ASP A N 1
ATOM 1137 C CA . ASP A 1 147 ? -16.385 -12.479 18.569 1.00 89.94 147 ASP A CA 1
ATOM 1138 C C . ASP A 1 147 ? -15.098 -12.655 19.388 1.00 89.94 147 ASP A C 1
ATOM 1140 O O . ASP A 1 147 ?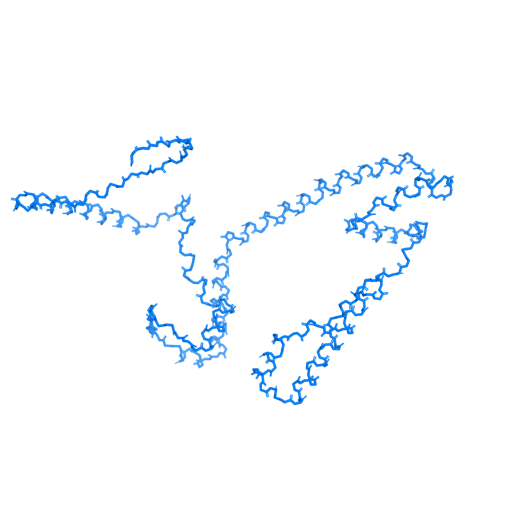 -14.921 -13.667 20.070 1.00 89.94 147 ASP A O 1
ATOM 1144 N N . PHE A 1 148 ? -14.221 -11.648 19.417 1.00 90.19 148 PHE A N 1
ATOM 1145 C CA . PHE A 1 148 ? -13.034 -11.660 20.269 1.00 90.19 148 PHE A CA 1
ATOM 1146 C C . PHE A 1 148 ? -13.395 -11.763 21.758 1.00 90.19 148 PHE A C 1
ATOM 1148 O O . PHE A 1 148 ? -12.825 -12.598 22.465 1.00 90.19 148 PHE A O 1
ATOM 1155 N N . HIS A 1 149 ? -14.362 -10.968 22.227 1.00 84.38 149 HIS A N 1
ATOM 1156 C CA . HIS A 1 149 ? -14.821 -10.998 23.617 1.00 84.38 149 HIS A CA 1
ATOM 1157 C C . HIS A 1 149 ? -15.403 -12.366 23.987 1.00 84.38 149 HIS A C 1
ATOM 1159 O O . HIS A 1 149 ? -14.973 -12.977 24.961 1.00 84.38 149 HIS A O 1
ATOM 1165 N N . THR A 1 150 ? -16.296 -12.909 23.159 1.00 86.75 150 THR A N 1
ATOM 1166 C CA . THR A 1 150 ? -16.901 -14.228 23.370 1.00 86.75 150 THR A CA 1
ATOM 1167 C C . THR A 1 150 ? -15.857 -15.348 23.355 1.00 86.75 150 THR A C 1
ATOM 1169 O O . THR A 1 150 ? -1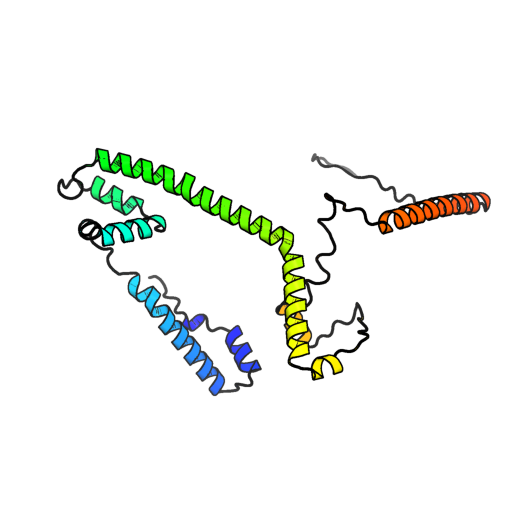5.925 -16.283 24.157 1.0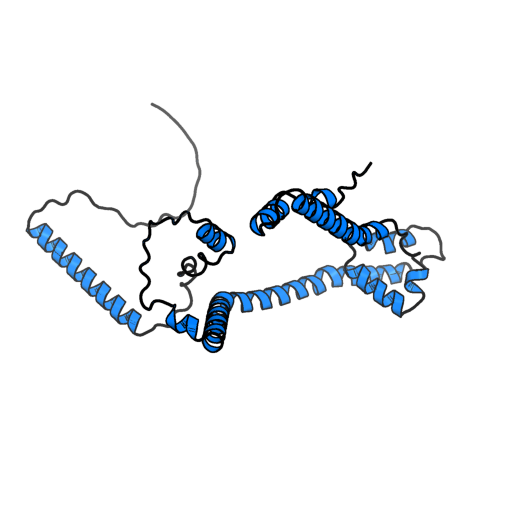0 86.75 150 THR A O 1
ATOM 1172 N N . ASN A 1 151 ? -14.857 -15.276 22.470 1.00 88.00 151 ASN A N 1
ATOM 1173 C CA . ASN A 1 151 ? -13.764 -16.248 22.446 1.00 88.00 151 ASN A CA 1
ATOM 1174 C C . ASN A 1 151 ? -12.875 -16.160 23.695 1.00 88.00 151 ASN A C 1
ATOM 1176 O O . ASN A 1 151 ? -12.426 -17.200 24.189 1.00 88.00 1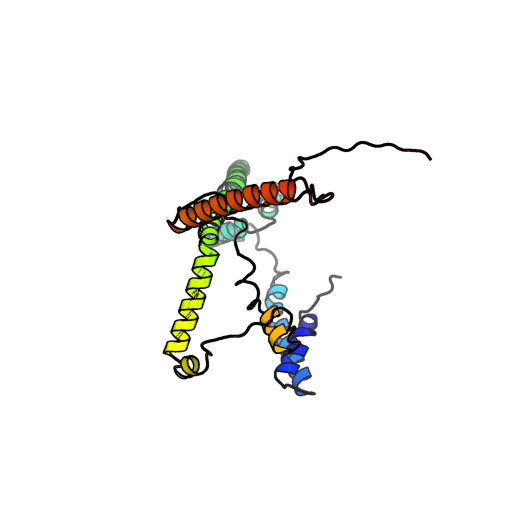51 ASN A O 1
ATOM 1180 N N . LEU A 1 152 ? -12.638 -14.956 24.223 1.00 85.50 152 LEU A N 1
ATOM 1181 C CA . LEU A 1 152 ? -11.920 -14.764 25.482 1.00 85.50 152 LEU A CA 1
ATOM 1182 C C . LEU A 1 152 ? -12.712 -15.287 26.680 1.00 85.50 152 LEU A C 1
ATOM 1184 O O . LEU A 1 152 ? -12.148 -16.035 27.474 1.00 85.50 152 LEU A O 1
ATOM 1188 N N . GLU A 1 153 ? -14.001 -14.970 26.790 1.00 83.31 153 GLU A N 1
ATOM 1189 C CA . GLU A 1 153 ? -14.863 -15.453 27.878 1.00 83.31 153 GLU A CA 1
ATOM 1190 C C . GLU A 1 153 ? -14.931 -16.981 27.918 1.00 83.31 153 GLU A C 1
ATOM 1192 O O . GLU A 1 153 ? -14.830 -17.585 28.987 1.00 83.31 153 GLU A O 1
ATOM 1197 N N . ARG A 1 154 ? -15.017 -17.625 26.745 1.00 84.31 154 ARG A N 1
ATOM 1198 C CA . ARG A 1 154 ? -15.023 -19.090 26.640 1.00 84.31 154 ARG A CA 1
ATOM 1199 C C . ARG A 1 154 ? -13.718 -19.716 27.139 1.00 84.31 154 ARG A C 1
ATOM 1201 O O . ARG A 1 154 ? -13.742 -20.805 27.707 1.00 84.31 154 ARG A O 1
ATOM 1208 N N . ARG A 1 155 ? -12.576 -19.060 26.908 1.00 86.62 155 ARG A N 1
ATOM 1209 C CA . ARG A 1 155 ? -11.250 -19.554 27.326 1.00 86.62 155 ARG A CA 1
ATOM 1210 C C . ARG A 1 155 ? -10.895 -19.167 28.763 1.00 86.62 155 ARG A C 1
ATOM 1212 O O . ARG A 1 155 ? -10.120 -19.875 29.398 1.00 86.62 155 ARG A O 1
ATOM 1219 N N . LEU A 1 156 ? -11.442 -18.067 29.271 1.00 83.75 156 LEU A N 1
ATOM 1220 C CA . LEU A 1 156 ? -11.116 -17.483 30.570 1.00 83.75 156 LEU A CA 1
ATOM 1221 C C . LEU A 1 156 ? -12.404 -17.252 31.366 1.00 83.75 156 LEU A C 1
ATOM 1223 O O . LEU A 1 156 ? -12.896 -16.133 31.495 1.00 83.75 156 LEU A O 1
ATOM 1227 N N . SER A 1 157 ? -12.932 -18.328 31.953 1.00 75.56 157 SER A N 1
ATOM 1228 C CA . SER A 1 157 ? -14.204 -18.310 32.691 1.00 75.56 157 SER A CA 1
ATOM 1229 C C . SER A 1 157 ? -14.217 -17.364 33.901 1.00 75.56 157 SER A C 1
ATOM 1231 O O . SER A 1 157 ? -15.286 -16.922 34.315 1.00 75.56 157 SER A O 1
ATOM 1233 N N . PHE A 1 158 ? -13.055 -16.994 34.456 1.00 82.19 158 PHE A N 1
ATOM 1234 C CA . PHE A 1 158 ? -12.969 -16.004 35.536 1.00 82.19 158 PHE A CA 1
ATOM 1235 C C . PHE A 1 158 ? -13.284 -14.572 35.076 1.00 82.19 158 PHE A C 1
ATOM 1237 O O . PHE A 1 158 ? -13.720 -13.777 35.903 1.00 82.19 158 PHE A O 1
ATOM 1244 N N . LEU A 1 159 ? -13.117 -14.241 33.786 1.00 77.06 159 LEU A N 1
ATOM 1245 C CA . LEU A 1 159 ? -13.461 -12.914 33.259 1.00 77.06 159 LEU A CA 1
ATOM 1246 C C . LEU A 1 159 ? -14.966 -12.666 33.355 1.00 77.06 159 LEU A C 1
ATOM 1248 O O . LEU A 1 159 ? -15.370 -11.609 33.824 1.00 77.06 159 LEU A O 1
ATOM 1252 N N . SER A 1 160 ? -15.782 -13.683 33.057 1.00 70.75 160 SER A N 1
ATOM 1253 C CA . SER A 1 160 ? -17.242 -13.599 33.216 1.00 70.75 160 SER A CA 1
ATOM 1254 C C . SER A 1 160 ? -17.681 -13.287 34.654 1.00 70.75 160 SER A C 1
ATOM 1256 O O . SER A 1 160 ? -18.727 -12.687 34.860 1.00 70.75 160 SER A O 1
ATOM 1258 N N . LYS A 1 161 ? -16.869 -13.654 35.657 1.00 72.38 161 LYS A N 1
ATOM 1259 C CA . LYS A 1 161 ? -17.132 -13.365 37.076 1.00 72.38 161 LYS A CA 1
ATOM 1260 C C . LYS A 1 161 ? -16.638 -11.988 37.520 1.00 72.38 161 LYS A C 1
ATOM 1262 O O . LYS A 1 161 ? -17.059 -11.512 38.567 1.00 72.38 161 LYS A O 1
ATOM 1267 N N . MET A 1 162 ? -15.700 -11.397 36.783 1.00 72.62 162 MET A N 1
ATOM 1268 C CA . MET A 1 162 ? -15.051 -10.130 37.130 1.00 72.62 162 MET A CA 1
ATOM 1269 C C . MET A 1 162 ? -15.667 -8.939 36.389 1.00 72.62 162 MET A C 1
ATOM 1271 O O . MET A 1 162 ? -15.467 -7.801 36.806 1.00 72.62 162 MET A O 1
ATOM 1275 N N . THR A 1 163 ? -16.425 -9.190 35.320 1.00 71.69 163 THR A N 1
ATOM 1276 C CA . THR A 1 163 ? -17.208 -8.168 34.625 1.00 71.69 163 THR A CA 1
ATOM 1277 C C . THR A 1 163 ? -18.413 -7.772 35.487 1.00 71.69 163 THR A C 1
ATOM 1279 O O . THR A 1 163 ? -19.287 -8.608 35.722 1.00 71.69 163 THR A O 1
ATOM 1282 N N . PRO A 1 164 ? -18.487 -6.525 35.986 1.00 71.88 164 PRO A N 1
ATOM 1283 C CA . PRO A 1 164 ? -19.652 -6.065 36.729 1.00 71.88 164 PRO A CA 1
ATOM 1284 C C . PRO A 1 164 ? -20.863 -5.940 35.794 1.00 71.88 164 PRO A C 1
ATOM 1286 O O . PRO A 1 164 ? -20.743 -5.424 34.686 1.00 71.88 164 PRO A O 1
ATOM 1289 N N . GLU A 1 165 ? -22.038 -6.369 36.259 1.00 74.62 165 GLU A N 1
ATOM 1290 C CA . GLU A 1 165 ? -23.303 -6.255 35.511 1.00 74.62 165 GLU A CA 1
ATOM 1291 C C . GLU A 1 165 ? -23.720 -4.788 35.292 1.00 74.62 165 GLU A C 1
ATOM 1293 O O . GLU A 1 165 ? -24.363 -4.453 34.300 1.00 74.62 165 GLU A O 1
ATOM 1298 N N . ILE A 1 166 ? -23.315 -3.893 36.199 1.00 70.88 166 ILE A N 1
ATOM 1299 C CA . ILE A 1 166 ? -23.667 -2.472 36.176 1.00 70.88 166 ILE A CA 1
ATOM 1300 C C . ILE A 1 166 ? -22.383 -1.641 36.238 1.00 70.88 166 ILE A C 1
ATOM 1302 O O . ILE A 1 166 ? -21.654 -1.678 37.231 1.00 70.88 166 ILE A O 1
ATOM 1306 N N . LEU A 1 167 ? -22.123 -0.860 35.187 1.00 75.06 167 LEU A N 1
ATOM 1307 C CA . LEU A 1 167 ? -21.026 0.107 35.128 1.00 75.06 167 LEU A CA 1
ATOM 1308 C C . LEU A 1 167 ? -21.579 1.529 35.287 1.00 75.06 167 LEU A C 1
ATOM 1310 O O . LEU A 1 167 ? -22.286 2.030 34.414 1.00 75.06 167 LEU A O 1
ATOM 1314 N N . THR A 1 168 ? -21.239 2.208 36.383 1.00 74.94 168 THR A N 1
ATOM 1315 C CA . THR A 1 168 ? -21.590 3.619 36.594 1.00 74.94 168 THR A CA 1
ATOM 1316 C C . THR A 1 168 ? -20.560 4.531 35.920 1.00 74.94 168 THR A C 1
ATOM 1318 O O . THR A 1 168 ? -19.426 4.672 36.374 1.00 74.94 168 THR A O 1
ATOM 1321 N N . VAL A 1 169 ? -20.943 5.154 34.802 1.00 66.81 169 VAL A N 1
ATOM 1322 C CA . VAL A 1 169 ? -20.081 6.086 34.054 1.00 66.81 169 VAL A CA 1
ATOM 1323 C C . VAL A 1 169 ? -20.385 7.523 34.476 1.00 66.81 169 VAL A C 1
ATOM 1325 O O . VAL A 1 169 ? -21.489 8.017 34.264 1.00 66.81 169 VAL A O 1
ATOM 1328 N N . TYR A 1 170 ? -19.395 8.213 35.046 1.00 74.06 170 TYR A N 1
ATOM 1329 C CA . TYR A 1 170 ? -19.501 9.635 35.382 1.00 74.06 170 TYR A CA 1
ATOM 1330 C C . TYR A 1 170 ? -18.959 10.504 34.233 1.00 74.06 170 TYR A C 1
ATOM 1332 O O . TYR A 1 170 ? -17.774 10.395 33.913 1.00 74.06 170 TYR A O 1
ATOM 1340 N N . PRO A 1 171 ? -19.768 11.403 33.638 1.00 65.44 171 PRO A N 1
ATOM 1341 C CA . PRO A 1 171 ? -19.411 12.121 32.409 1.00 65.44 171 PRO A CA 1
ATOM 1342 C C . PRO A 1 171 ? -18.278 13.147 32.566 1.00 65.44 171 PRO A C 1
ATOM 1344 O O . PRO A 1 171 ? -17.688 13.545 31.568 1.00 65.44 171 PRO A O 1
ATOM 1347 N N . TRP A 1 172 ? -17.953 13.578 33.791 1.00 63.59 172 TRP A N 1
ATOM 1348 C CA . TRP A 1 172 ? -16.910 14.586 34.046 1.00 63.59 172 TRP A CA 1
ATOM 1349 C C . TRP A 1 172 ? -15.666 14.033 34.765 1.00 63.59 172 TRP A C 1
ATOM 1351 O O . TRP A 1 172 ? -14.694 14.758 34.980 1.00 63.59 172 TRP A O 1
ATOM 1361 N N . SER A 1 173 ? -15.640 12.742 35.112 1.00 61.94 173 SER A N 1
ATOM 1362 C CA . SER A 1 173 ? -14.478 12.158 35.786 1.00 61.94 173 SER A CA 1
ATOM 1363 C C . SER A 1 173 ? -13.353 11.911 34.776 1.00 61.94 173 SER A C 1
ATOM 1365 O O . SER A 1 173 ? -13.259 10.850 34.158 1.00 61.94 173 SER A O 1
ATOM 1367 N N . SER A 1 174 ? -12.497 12.916 34.582 1.00 59.25 174 SER A N 1
ATOM 1368 C CA . SER A 1 174 ? -11.199 12.736 33.933 1.00 59.25 174 SER A CA 1
ATOM 1369 C C . SER A 1 174 ? -10.318 11.946 34.890 1.00 59.25 174 SER A C 1
ATOM 1371 O O . SER A 1 174 ? -9.578 12.517 35.694 1.00 59.25 174 SER A O 1
ATOM 1373 N N . ASP A 1 175 ? -10.437 10.620 34.851 1.00 61.62 175 ASP A N 1
ATOM 1374 C CA . ASP A 1 175 ? -9.453 9.753 35.479 1.00 61.62 175 ASP A CA 1
ATOM 1375 C C . ASP A 1 175 ? -8.095 10.059 34.837 1.00 61.62 175 ASP A C 1
ATOM 1377 O O . ASP A 1 175 ? -7.818 9.674 33.702 1.00 61.62 175 ASP A O 1
ATOM 1381 N N . ASN A 1 176 ? -7.258 10.804 35.556 1.00 59.62 176 ASN A N 1
ATOM 1382 C CA . ASN A 1 176 ? -5.933 11.221 35.108 1.00 59.62 176 ASN A CA 1
ATOM 1383 C C . ASN A 1 176 ? -4.900 10.090 35.217 1.00 59.62 176 ASN A C 1
ATOM 1385 O O . ASN A 1 176 ? -3.701 10.328 35.036 1.00 59.62 176 ASN A O 1
ATOM 1389 N N . SER A 1 177 ? -5.343 8.866 35.521 1.00 65.25 177 SER A N 1
ATOM 1390 C CA . SER A 1 177 ? -4.495 7.689 35.537 1.00 65.25 177 SER A CA 1
ATOM 1391 C C . SER A 1 177 ? -3.814 7.489 34.189 1.00 65.25 177 SER A C 1
ATOM 1393 O O . SER A 1 177 ? -4.403 7.541 33.114 1.00 65.25 177 SER A O 1
ATOM 1395 N N . PHE A 1 178 ? -2.523 7.201 34.240 1.00 62.03 178 PHE A N 1
ATOM 1396 C CA . PHE A 1 178 ? -1.716 6.915 33.063 1.00 62.03 178 PHE A CA 1
ATOM 1397 C C . PHE A 1 178 ? -2.280 5.754 32.213 1.00 62.03 178 PHE A C 1
ATOM 1399 O O . PHE A 1 178 ? -2.060 5.716 31.003 1.00 62.03 178 PHE A O 1
ATOM 1406 N N . GLN A 1 179 ? -3.056 4.843 32.816 1.00 60.66 179 GLN A N 1
ATOM 1407 C CA . GLN A 1 179 ? -3.759 3.783 32.091 1.00 60.66 179 GLN A CA 1
ATOM 1408 C C . GLN A 1 179 ? -4.885 4.317 31.198 1.00 60.66 179 GLN A C 1
ATOM 1410 O O . GLN A 1 179 ? -5.013 3.855 30.067 1.00 60.66 179 GLN A O 1
ATOM 1415 N N . SER A 1 180 ? -5.656 5.316 31.641 1.00 67.00 180 SER A N 1
ATOM 1416 C CA . SER A 1 180 ? -6.736 5.900 30.835 1.00 67.00 180 SER A CA 1
ATOM 1417 C C . SER A 1 180 ? -6.172 6.612 29.602 1.00 67.00 180 SER A C 1
ATOM 1419 O O . SER A 1 180 ? -6.697 6.430 28.509 1.00 67.00 180 SER A O 1
ATOM 1421 N N . LYS A 1 181 ? -5.027 7.294 29.754 1.00 62.06 181 LYS A N 1
ATOM 1422 C CA . LYS A 1 181 ? -4.279 7.923 28.654 1.00 62.06 181 LYS A CA 1
ATOM 1423 C C . LYS A 1 181 ? -3.683 6.913 27.677 1.00 62.06 181 LYS A C 1
ATOM 1425 O O . LYS A 1 181 ? -3.608 7.193 26.487 1.00 62.06 181 LYS A O 1
ATOM 1430 N N . ILE A 1 182 ? -3.259 5.737 28.147 1.00 60.28 182 ILE A N 1
ATOM 1431 C CA . ILE A 1 182 ? -2.830 4.644 27.260 1.00 60.28 182 ILE A CA 1
ATOM 1432 C C . ILE A 1 182 ? -4.026 4.094 26.480 1.00 60.28 182 ILE A C 1
ATOM 1434 O O . ILE A 1 182 ? -3.932 3.924 25.271 1.00 60.28 182 ILE A O 1
ATOM 1438 N N . ILE A 1 183 ? -5.149 3.845 27.150 1.00 61.97 183 ILE A N 1
ATOM 1439 C CA . ILE A 1 183 ? -6.379 3.337 26.526 1.00 61.97 183 ILE A CA 1
ATOM 1440 C C . ILE A 1 183 ? -6.923 4.345 25.496 1.00 61.97 183 ILE A C 1
ATOM 1442 O O . ILE A 1 183 ? -7.395 3.956 24.429 1.00 61.97 183 ILE A O 1
ATOM 1446 N N . GLU A 1 184 ? -6.804 5.639 25.783 1.00 66.31 184 GLU A N 1
ATOM 1447 C CA . GLU A 1 184 ? -7.158 6.729 24.875 1.00 66.31 184 GLU A CA 1
ATOM 1448 C C . GLU A 1 184 ? -6.193 6.820 23.681 1.00 66.31 184 GLU A C 1
ATOM 1450 O O . GLU A 1 184 ? -6.638 6.873 22.538 1.00 66.31 184 GLU A O 1
ATOM 1455 N N . MET A 1 185 ? -4.879 6.731 23.914 1.00 54.34 185 MET A N 1
ATOM 1456 C CA . MET A 1 185 ? -3.850 6.777 22.864 1.00 54.34 185 MET A CA 1
ATOM 1457 C C . MET A 1 185 ? -3.872 5.552 21.934 1.00 54.34 185 MET A C 1
ATOM 1459 O O . MET A 1 185 ? -3.532 5.670 20.762 1.00 54.34 185 MET A O 1
ATOM 1463 N N . ILE A 1 186 ? -4.268 4.377 22.436 1.00 58.62 186 ILE A N 1
ATOM 1464 C CA . ILE A 1 186 ? -4.430 3.148 21.636 1.00 58.62 186 ILE A CA 1
ATOM 1465 C C . ILE A 1 186 ? -5.795 3.148 20.901 1.00 58.62 186 ILE A C 1
ATOM 1467 O O . ILE A 1 186 ? -6.079 2.257 20.107 1.00 58.62 186 ILE A O 1
ATOM 1471 N N . GLY A 1 187 ? -6.639 4.171 21.094 1.00 54.53 187 GLY A N 1
ATOM 1472 C CA . GLY A 1 187 ? -7.896 4.333 20.355 1.00 54.53 187 GLY A CA 1
ATOM 1473 C C . GLY A 1 187 ? -9.039 3.444 20.852 1.00 54.53 187 GLY A C 1
ATOM 1474 O O . GLY A 1 187 ? -10.024 3.250 20.150 1.00 54.53 187 GLY A O 1
ATOM 1475 N N . TRP A 1 188 ? -8.946 2.900 22.069 1.00 60.81 188 TRP A N 1
ATOM 1476 C CA . TRP A 1 188 ? -9.931 1.944 22.593 1.00 60.81 188 TRP A CA 1
ATOM 1477 C C . TRP A 1 188 ? -11.193 2.609 23.171 1.00 60.81 188 TRP A C 1
ATOM 1479 O O . TRP A 1 188 ? -12.190 1.925 23.380 1.00 60.81 188 TRP A O 1
ATOM 1489 N N . LYS A 1 189 ? -11.185 3.929 23.416 1.00 55.12 189 LYS A N 1
ATOM 1490 C CA . LYS A 1 189 ? -12.339 4.663 23.980 1.00 55.12 189 LYS A CA 1
ATOM 1491 C C . LYS A 1 189 ? -13.218 5.398 22.958 1.00 55.12 189 LYS A C 1
ATOM 1493 O O . LYS A 1 189 ? -14.391 5.614 23.246 1.00 55.12 189 LYS A O 1
ATOM 1498 N N . ASN A 1 190 ? -12.711 5.742 21.772 1.00 51.28 190 ASN A N 1
ATOM 1499 C CA . ASN A 1 190 ? -13.356 6.763 20.926 1.00 51.28 190 ASN A CA 1
ATOM 1500 C C . ASN A 1 190 ? -14.141 6.240 19.714 1.00 51.28 190 ASN A C 1
ATOM 1502 O O . ASN A 1 190 ? -14.607 7.044 18.917 1.00 51.28 190 ASN A O 1
ATOM 1506 N N . GLU A 1 191 ? -14.375 4.933 19.591 1.00 49.44 191 GLU A N 1
ATOM 1507 C CA . GLU A 1 191 ? -15.156 4.384 18.464 1.00 49.44 191 GLU A CA 1
ATOM 1508 C C . GLU A 1 191 ? -16.525 3.807 18.832 1.00 49.44 191 GLU A C 1
ATOM 1510 O O . GLU A 1 191 ? -17.231 3.321 17.958 1.00 49.44 191 GLU A O 1
ATOM 1515 N N . LEU A 1 192 ? -16.941 3.885 20.099 1.00 44.84 192 LEU A N 1
ATOM 1516 C CA . LEU A 1 192 ? -18.286 3.455 20.510 1.00 44.84 192 LEU A CA 1
ATOM 1517 C C . LEU A 1 192 ? -19.293 4.611 20.615 1.00 44.84 192 LEU A C 1
ATOM 1519 O O . LEU A 1 192 ? -20.491 4.360 20.661 1.00 44.84 192 LEU A O 1
ATOM 1523 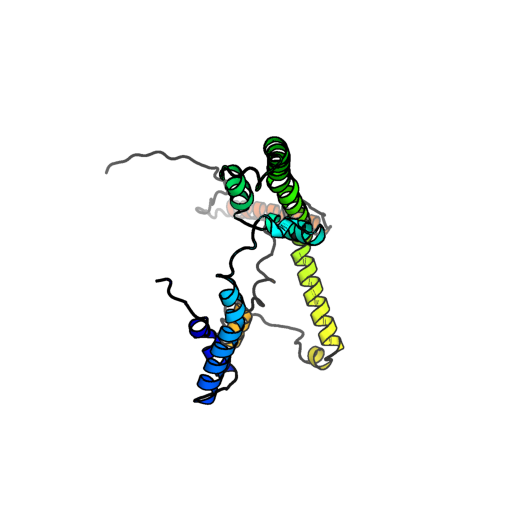N N . ILE A 1 193 ? -18.830 5.868 20.649 1.00 42.59 193 ILE A N 1
ATOM 1524 C CA . ILE A 1 193 ? -19.697 7.043 20.873 1.00 42.59 193 ILE A CA 1
ATOM 1525 C C . ILE A 1 193 ? -19.607 8.074 19.729 1.00 42.59 193 ILE A C 1
ATOM 1527 O O . ILE A 1 193 ? -20.547 8.837 19.529 1.00 42.59 193 ILE A O 1
ATOM 1531 N N . ALA A 1 194 ? -18.538 8.076 18.922 1.00 45.12 194 ALA A N 1
ATOM 1532 C CA . ALA A 1 194 ? -18.340 9.085 17.871 1.00 45.12 194 ALA A CA 1
ATOM 1533 C C . ALA A 1 194 ? -19.062 8.800 16.537 1.00 45.12 194 ALA A C 1
ATOM 1535 O O . ALA A 1 194 ? -19.064 9.663 15.666 1.00 45.12 194 ALA A O 1
ATOM 1536 N N . GLU A 1 195 ? -19.708 7.640 16.375 1.00 43.59 195 GLU A N 1
ATOM 1537 C CA . GLU A 1 195 ? -20.473 7.303 15.161 1.00 43.59 195 GLU A CA 1
ATOM 1538 C C . GLU A 1 195 ? -21.934 6.925 15.453 1.00 43.59 195 GLU A C 1
ATOM 1540 O O . GLU A 1 195 ? -22.507 6.005 14.871 1.00 43.59 195 GLU A O 1
ATOM 1545 N N . LEU A 1 196 ? -22.572 7.689 16.343 1.00 41.03 196 LEU A N 1
ATOM 1546 C CA . LEU A 1 196 ? -24.013 7.940 16.242 1.00 41.03 196 LEU A CA 1
ATOM 1547 C C . LEU A 1 196 ? -24.246 8.996 15.136 1.00 41.03 196 LEU A C 1
ATOM 1549 O O . LEU A 1 196 ? -23.408 9.862 14.899 1.00 41.03 196 LEU A O 1
ATOM 1553 N N . PRO A 1 197 ? -25.336 8.893 14.375 1.00 42.50 197 PRO A N 1
ATOM 1554 C CA . PRO A 1 197 ? -25.305 8.841 12.920 1.00 42.50 197 PRO A CA 1
ATOM 1555 C C . PRO A 1 197 ? -25.304 10.228 12.259 1.00 42.50 197 PRO A C 1
ATOM 1557 O O . PRO A 1 197 ? -26.314 10.923 12.250 1.00 42.50 197 PRO A O 1
ATOM 1560 N N . ALA A 1 198 ? -24.207 10.594 11.593 1.00 42.09 198 ALA A N 1
ATOM 1561 C CA . ALA A 1 198 ? -24.208 11.693 10.616 1.00 42.09 198 ALA A CA 1
ATOM 1562 C C . ALA A 1 198 ? -24.531 11.222 9.180 1.00 42.09 198 ALA A C 1
ATOM 1564 O O . ALA A 1 198 ? -24.603 12.039 8.265 1.00 42.09 198 ALA A O 1
ATOM 1565 N N . LEU A 1 199 ? -24.757 9.915 8.971 1.00 36.72 199 LEU A N 1
ATOM 1566 C CA . LEU A 1 199 ? -25.090 9.332 7.662 1.00 36.72 199 LEU A CA 1
ATOM 1567 C C . LEU A 1 199 ? -26.478 8.667 7.604 1.00 36.72 199 LEU A C 1
ATOM 1569 O O . LEU A 1 199 ? -26.800 7.976 6.638 1.00 36.72 199 LEU A O 1
ATOM 1573 N N . SER A 1 200 ? -27.330 8.876 8.611 1.00 39.97 200 SER A N 1
ATOM 1574 C CA . SER A 1 200 ? -28.732 8.452 8.568 1.00 39.97 200 SER A CA 1
ATOM 1575 C C . SER A 1 200 ? -29.594 9.520 7.894 1.00 39.97 200 SER A C 1
ATOM 1577 O O . SER A 1 200 ? -30.272 10.277 8.582 1.00 39.97 200 SER A O 1
ATOM 1579 N N . SER A 1 201 ? -29.574 9.585 6.560 1.00 42.38 201 SER A N 1
ATOM 1580 C CA . SER A 1 201 ? -30.566 10.384 5.817 1.00 42.38 201 SER A CA 1
ATOM 1581 C C . SER A 1 201 ? -31.004 9.823 4.464 1.00 42.38 201 SER A C 1
ATOM 1583 O O . SER A 1 201 ? -31.709 10.539 3.762 1.00 42.38 201 SER A O 1
ATOM 1585 N N . GLN A 1 202 ? -30.648 8.595 4.050 1.00 41.09 202 GLN A N 1
ATOM 1586 C CA . GLN A 1 202 ? -31.112 8.143 2.723 1.00 41.09 202 GLN A CA 1
ATOM 1587 C C . GLN A 1 202 ? -31.724 6.757 2.570 1.00 41.09 202 GLN A C 1
ATOM 1589 O O . GLN A 1 202 ? -32.360 6.566 1.546 1.00 41.09 202 GLN A O 1
ATOM 1594 N N . ASN A 1 203 ? -31.667 5.824 3.523 1.00 36.66 203 ASN A N 1
ATOM 1595 C CA . ASN A 1 203 ? -32.391 4.557 3.345 1.00 36.66 203 ASN A CA 1
ATOM 1596 C C . ASN A 1 203 ? -33.011 4.087 4.658 1.00 36.66 203 ASN A C 1
ATOM 1598 O O . ASN A 1 203 ? -32.372 3.439 5.481 1.00 36.66 203 ASN A O 1
ATOM 1602 N N . ALA A 1 204 ? -34.257 4.514 4.840 1.00 44.09 204 ALA A N 1
ATOM 1603 C CA . ALA A 1 204 ? -35.154 4.093 5.892 1.00 44.09 204 ALA A CA 1
ATOM 1604 C C . ALA A 1 204 ? -35.598 2.644 5.654 1.00 44.09 204 ALA A C 1
ATOM 1606 O O . ALA A 1 204 ? -36.221 2.344 4.639 1.00 44.09 204 ALA A O 1
ATOM 1607 N N . GLU A 1 205 ? -35.320 1.774 6.620 1.00 42.53 205 GLU A N 1
ATOM 1608 C CA . GLU A 1 205 ? -36.166 0.619 6.896 1.00 42.53 205 GLU A CA 1
ATOM 1609 C C . GLU A 1 205 ? -36.925 0.963 8.184 1.00 42.53 205 GLU A C 1
ATOM 1611 O O . GLU A 1 205 ? -36.362 1.095 9.273 1.00 42.53 205 GLU A O 1
ATOM 1616 N N . GLU A 1 206 ? -38.193 1.302 7.991 1.00 39.94 206 GLU A N 1
ATOM 1617 C CA . GLU A 1 206 ? -39.093 1.919 8.955 1.00 39.94 206 GLU A CA 1
ATOM 1618 C C . GLU A 1 206 ? -39.599 0.853 9.942 1.00 39.94 206 GLU A C 1
ATOM 1620 O O . GLU A 1 206 ? -40.518 0.090 9.658 1.00 39.94 206 GLU A O 1
ATOM 1625 N N . SER A 1 207 ? -38.957 0.763 11.109 1.00 50.47 207 SER A N 1
ATOM 1626 C CA . SER A 1 207 ? -39.423 -0.059 12.235 1.00 50.47 207 SER A CA 1
ATOM 1627 C C . SER A 1 207 ? -40.723 0.514 12.832 1.00 50.47 207 SER A C 1
ATOM 1629 O O . SER A 1 207 ? -40.860 1.740 12.922 1.00 50.47 207 SER A O 1
ATOM 1631 N N . PRO A 1 208 ? -41.641 -0.332 13.348 1.00 56.12 208 PRO A N 1
ATOM 1632 C CA . PRO A 1 208 ? -42.897 0.078 14.001 1.00 56.12 208 PRO A CA 1
ATOM 1633 C C . PRO A 1 208 ? -42.725 1.039 15.195 1.00 56.12 208 PRO A C 1
ATOM 1635 O O . PRO A 1 208 ? -43.690 1.650 15.649 1.00 56.12 208 PRO A O 1
ATOM 1638 N N . THR A 1 209 ? -41.503 1.224 15.698 1.00 57.84 209 THR A N 1
ATOM 1639 C CA . THR A 1 209 ? -41.180 2.193 16.757 1.00 57.84 209 THR A CA 1
ATOM 1640 C C . THR A 1 209 ? -41.129 3.645 16.271 1.00 57.84 209 THR A C 1
ATOM 1642 O O . THR A 1 209 ? -41.307 4.559 17.072 1.00 57.84 209 THR A O 1
ATOM 1645 N N . MET A 1 210 ? -40.916 3.888 14.972 1.00 50.50 210 MET A N 1
ATOM 1646 C CA . MET A 1 210 ? -40.909 5.245 14.411 1.00 50.50 210 MET A CA 1
ATOM 1647 C C . MET A 1 210 ? -42.327 5.836 14.392 1.00 50.50 210 MET A C 1
ATOM 1649 O O . MET A 1 210 ? -42.501 7.021 14.669 1.00 50.50 210 MET A O 1
ATOM 1653 N N . GLN A 1 211 ? -43.345 5.000 14.155 1.00 60.47 211 GLN A N 1
ATOM 1654 C CA . GLN A 1 211 ? -44.750 5.418 14.127 1.00 60.47 211 GLN A CA 1
ATOM 1655 C C . GLN A 1 211 ? -45.214 5.895 15.510 1.00 60.47 211 GLN A C 1
ATOM 1657 O O . GLN A 1 211 ? -45.672 7.032 15.635 1.00 60.47 211 GLN A O 1
ATOM 1662 N N . SER A 1 212 ? -44.952 5.127 16.573 1.00 66.00 212 SER A N 1
ATOM 1663 C CA . SER A 1 212 ? -45.324 5.524 17.940 1.00 66.00 212 SER A CA 1
ATOM 1664 C C . SER A 1 212 ? -44.580 6.774 18.431 1.00 66.00 212 SER A C 1
ATOM 1666 O O . SER A 1 212 ? -45.148 7.603 19.142 1.00 66.00 212 SER A O 1
ATOM 1668 N N . ILE A 1 213 ? -43.329 6.979 18.002 1.00 66.94 213 ILE A N 1
ATOM 1669 C CA . ILE A 1 213 ? -42.566 8.200 18.310 1.00 66.94 213 ILE A CA 1
ATOM 1670 C C . ILE A 1 213 ? -43.125 9.412 17.550 1.00 66.94 213 ILE A C 1
ATOM 1672 O O . ILE A 1 213 ? -43.194 10.512 18.110 1.00 66.94 213 ILE A O 1
ATOM 1676 N N . THR A 1 214 ? -43.542 9.246 16.290 1.00 73.69 214 THR A N 1
ATOM 1677 C CA . THR A 1 214 ? -44.186 10.333 15.533 1.00 73.69 214 THR A CA 1
ATOM 1678 C C . THR A 1 214 ? -45.554 10.702 16.100 1.00 73.69 214 THR A C 1
ATOM 1680 O O . THR A 1 214 ? -45.885 11.888 16.156 1.00 73.69 214 THR A O 1
ATOM 1683 N N . GLU A 1 215 ? -46.310 9.722 16.592 1.00 81.69 215 GLU A N 1
ATOM 1684 C CA . GLU A 1 215 ? -47.593 9.925 17.265 1.00 81.69 215 GLU A CA 1
ATOM 1685 C C . GLU A 1 215 ? -47.414 10.645 18.606 1.00 81.69 215 GLU A C 1
ATOM 1687 O O . GLU A 1 215 ? -48.017 11.700 18.810 1.00 81.69 215 GLU A O 1
ATOM 1692 N N . ALA A 1 216 ? -46.485 10.198 19.458 1.00 77.75 216 ALA A N 1
ATOM 1693 C CA . ALA A 1 216 ? -46.165 10.869 20.720 1.00 77.75 216 ALA A CA 1
ATOM 1694 C C . ALA A 1 216 ? -45.678 12.320 20.515 1.00 77.75 216 ALA A C 1
ATOM 1696 O O . ALA A 1 216 ? -46.042 13.231 21.264 1.00 77.75 216 ALA A O 1
ATOM 1697 N N . ARG A 1 217 ? -44.896 12.587 19.455 1.00 72.50 217 ARG A N 1
ATOM 1698 C CA . ARG A 1 217 ? -44.520 13.962 19.068 1.00 72.50 217 ARG A CA 1
ATOM 1699 C C . ARG A 1 217 ? -45.729 14.804 18.673 1.00 72.50 217 ARG A C 1
ATOM 1701 O O . ARG A 1 217 ? -45.763 16.004 18.958 1.00 72.50 217 ARG A O 1
ATOM 1708 N N . ARG A 1 218 ? -46.712 14.198 18.009 1.00 80.81 218 ARG A N 1
ATOM 1709 C CA . ARG A 1 218 ? -47.940 14.869 17.580 1.00 80.81 218 ARG A CA 1
ATOM 1710 C C . ARG A 1 218 ? -48.797 15.258 18.786 1.00 80.81 218 ARG A C 1
ATOM 1712 O O . ARG A 1 218 ? -49.275 16.392 18.833 1.00 80.81 218 ARG A O 1
ATOM 1719 N N . GLU A 1 219 ? -48.908 14.376 19.776 1.00 86.88 219 GLU A N 1
ATOM 1720 C CA . GLU A 1 219 ? -49.603 14.638 21.042 1.00 86.88 219 GLU A CA 1
ATOM 1721 C C . GLU A 1 219 ? -48.921 15.740 21.861 1.00 86.88 219 GLU A C 1
ATOM 1723 O O . GLU A 1 219 ? -49.579 16.687 22.295 1.00 86.88 219 GLU A O 1
ATOM 1728 N N . LEU A 1 220 ? -47.590 15.708 21.984 1.00 77.75 220 LEU A N 1
ATOM 1729 C CA . LEU A 1 220 ? -46.831 16.779 22.642 1.00 77.75 220 LEU A CA 1
ATOM 1730 C C . LEU A 1 220 ? -47.007 18.135 21.943 1.00 77.75 220 LEU A C 1
ATOM 1732 O O . LEU A 1 220 ? -47.099 19.170 22.605 1.00 77.75 220 LEU A O 1
ATOM 1736 N N . GLY A 1 221 ? -47.107 18.148 20.611 1.00 79.50 221 GLY A N 1
ATOM 1737 C CA . GLY A 1 221 ? -47.407 19.358 19.845 1.00 79.50 221 GLY A CA 1
ATOM 1738 C C . GLY A 1 221 ? -48.800 19.923 20.141 1.00 79.50 221 GLY A C 1
ATOM 1739 O O . GLY A 1 221 ? -48.969 21.141 20.218 1.00 79.50 221 GLY A O 1
ATOM 1740 N N . GLN A 1 222 ? -49.795 19.057 20.344 1.00 86.88 222 GLN A N 1
ATOM 1741 C CA . GLN A 1 222 ? -51.145 19.467 20.737 1.00 86.88 222 GLN A CA 1
ATOM 1742 C C . GLN A 1 222 ? -51.182 19.980 22.181 1.00 86.88 222 GLN A C 1
ATOM 1744 O O . GLN A 1 222 ? -51.757 21.041 22.428 1.00 86.88 222 GLN A O 1
ATOM 1749 N N . LEU A 1 223 ? -50.500 19.294 23.103 1.00 85.00 223 LEU A N 1
ATOM 1750 C CA . LEU A 1 223 ? -50.383 19.700 24.504 1.00 85.00 223 LEU A CA 1
ATOM 1751 C C . LEU A 1 223 ? -49.687 21.062 24.642 1.00 85.00 223 LEU A C 1
ATOM 1753 O O . LEU A 1 223 ? -50.127 21.921 25.400 1.00 85.00 223 LEU A O 1
ATOM 1757 N N . LYS A 1 224 ? -48.635 21.306 23.854 1.00 77.56 224 LYS A N 1
ATOM 1758 C CA . LYS A 1 224 ? -47.944 22.601 23.834 1.00 77.56 224 LYS A CA 1
ATOM 1759 C C . LYS A 1 224 ? -48.886 23.729 23.400 1.00 77.56 224 LYS A C 1
ATOM 1761 O O . LYS A 1 224 ? -48.884 24.787 24.016 1.00 77.56 224 LYS A O 1
ATOM 1766 N N . ARG A 1 225 ? -49.735 23.497 22.391 1.00 82.06 225 ARG A N 1
ATOM 1767 C CA . ARG A 1 225 ? -50.714 24.492 21.911 1.00 82.06 225 ARG A CA 1
ATOM 1768 C C . ARG A 1 225 ? -51.801 24.788 22.941 1.00 82.06 225 ARG A C 1
ATOM 1770 O O . ARG A 1 225 ? -52.152 25.953 23.112 1.00 82.06 225 ARG A O 1
ATOM 1777 N N . SER A 1 226 ? -52.329 23.772 23.627 1.00 81.25 226 SER A N 1
ATOM 1778 C CA . SER A 1 226 ? -53.330 23.990 24.678 1.00 81.25 226 SER A CA 1
ATOM 1779 C C . SER A 1 226 ? -52.729 24.732 25.872 1.00 81.25 226 SER A C 1
ATOM 1781 O O . SER A 1 226 ? -53.354 25.665 26.371 1.00 81.25 226 SER A O 1
ATOM 1783 N N . LEU A 1 227 ? -51.491 24.414 26.260 1.00 75.38 227 LEU A N 1
ATOM 1784 C CA . LEU A 1 227 ? -50.771 25.120 27.322 1.00 75.38 227 LEU A CA 1
ATOM 1785 C C . LEU A 1 227 ? -50.512 26.583 26.939 1.00 75.38 227 LEU A C 1
ATOM 1787 O O . LEU A 1 227 ? -50.797 27.472 27.734 1.00 75.38 227 LEU A O 1
ATOM 1791 N N . THR A 1 228 ? -50.094 26.867 25.702 1.00 77.06 228 THR A N 1
ATOM 1792 C CA . THR A 1 228 ? -49.945 28.249 25.211 1.00 77.06 228 THR A CA 1
ATOM 1793 C C . THR A 1 228 ? -51.272 29.017 25.232 1.00 77.06 228 THR A C 1
ATOM 1795 O O . THR A 1 228 ? -51.297 30.185 25.609 1.00 77.06 228 THR A O 1
ATOM 1798 N N . LEU A 1 229 ? -52.394 28.380 24.881 1.00 81.62 229 LEU A N 1
ATOM 1799 C CA . LEU A 1 229 ? -53.717 29.014 24.952 1.00 81.62 229 LEU A CA 1
ATOM 1800 C C . LEU A 1 229 ? -54.176 29.264 26.393 1.00 81.62 229 LEU A C 1
ATOM 1802 O O . LEU A 1 229 ? -54.774 30.304 26.667 1.00 81.62 229 LEU A O 1
ATOM 1806 N N . ILE A 1 230 ? -53.890 28.339 27.311 1.00 80.62 230 ILE A N 1
ATOM 1807 C CA . ILE A 1 230 ? -54.167 28.498 28.743 1.00 80.62 230 ILE A CA 1
ATOM 1808 C C . ILE A 1 230 ? -53.310 29.626 29.317 1.00 80.62 230 ILE A C 1
ATOM 1810 O O . ILE A 1 230 ? -53.841 30.502 29.988 1.00 80.62 230 ILE A O 1
ATOM 1814 N N . MET A 1 231 ? -52.018 29.665 28.990 1.00 68.94 231 MET A N 1
ATOM 1815 C CA . MET A 1 231 ? -51.094 30.719 29.411 1.00 68.94 231 MET A CA 1
ATOM 1816 C C . MET A 1 231 ? -51.538 32.097 28.895 1.00 68.94 231 MET A C 1
ATOM 1818 O O . MET A 1 231 ? -51.568 33.060 29.656 1.00 68.94 231 MET A O 1
ATOM 1822 N N . LYS A 1 232 ? -52.010 32.166 27.641 1.00 71.19 232 LYS A N 1
ATOM 1823 C CA . LYS A 1 232 ? -52.590 33.380 27.047 1.00 71.19 232 LYS A CA 1
ATOM 1824 C C . LYS A 1 232 ? -53.917 33.787 27.700 1.00 71.19 232 LYS A C 1
ATOM 1826 O O . LYS A 1 232 ? -54.175 34.974 27.855 1.00 71.19 232 LYS A O 1
ATOM 1831 N N . LYS A 1 233 ? -54.758 32.829 28.115 1.00 76.00 233 LYS A N 1
ATOM 1832 C CA . LYS A 1 233 ? -55.993 33.101 28.881 1.00 76.00 233 LYS A CA 1
ATOM 1833 C C . LYS A 1 233 ? -55.735 33.487 30.338 1.00 76.00 233 LYS A C 1
ATOM 1835 O O . LYS A 1 233 ? -56.562 34.181 30.917 1.00 76.00 233 LYS A O 1
ATOM 1840 N N . LEU A 1 234 ? -54.613 33.057 30.910 1.00 73.75 234 LEU A N 1
ATOM 1841 C CA . LEU A 1 234 ? -54.146 33.458 32.239 1.00 73.75 234 LEU A CA 1
ATOM 1842 C C . LEU A 1 234 ? -53.498 34.856 32.241 1.00 73.75 234 LEU A C 1
ATOM 1844 O O . LEU A 1 234 ? -53.068 35.306 33.297 1.00 73.75 234 LEU A O 1
ATOM 1848 N N . ASN A 1 235 ? -53.448 35.535 31.085 1.00 59.94 235 ASN A N 1
ATOM 1849 C CA . ASN A 1 235 ? -52.861 36.863 30.883 1.00 59.94 235 ASN A CA 1
ATOM 1850 C C . ASN A 1 235 ? -51.446 36.998 31.473 1.00 59.94 235 ASN A C 1
ATOM 1852 O O . ASN A 1 235 ? -51.080 38.037 32.019 1.00 59.94 235 ASN A O 1
ATOM 1856 N N . VAL A 1 236 ? -50.665 35.919 31.384 1.00 60.00 236 VAL A N 1
ATOM 1857 C CA . VAL A 1 236 ? -49.230 35.964 31.647 1.00 60.00 236 VAL A CA 1
ATOM 1858 C C . VAL A 1 236 ? -48.579 36.468 30.368 1.00 60.00 236 VAL A C 1
ATOM 1860 O O . VAL A 1 236 ? -48.510 35.737 29.379 1.00 60.00 236 VAL A O 1
ATOM 1863 N N . ASP A 1 237 ? -48.143 37.724 30.375 1.00 50.47 237 ASP A N 1
ATOM 1864 C CA . ASP A 1 237 ? -47.358 38.299 29.289 1.00 50.47 237 ASP A CA 1
ATOM 1865 C C . ASP A 1 237 ? -46.004 37.581 29.218 1.00 50.47 237 ASP A C 1
ATOM 1867 O O . ASP A 1 237 ? -45.084 37.844 29.990 1.00 50.47 237 ASP A O 1
ATOM 1871 N N . THR A 1 238 ? -45.878 36.625 28.300 1.00 51.22 238 THR A N 1
ATOM 1872 C CA . THR A 1 238 ? -44.574 36.117 27.864 1.00 51.22 238 THR A CA 1
ATOM 1873 C C . THR A 1 238 ? -44.069 36.986 26.725 1.00 51.22 238 THR A C 1
ATOM 1875 O O . THR A 1 238 ? -44.170 36.613 25.556 1.00 51.22 238 THR A O 1
ATOM 1878 N N . GLU A 1 239 ? -43.524 38.150 27.062 1.00 42.34 239 GLU A N 1
ATOM 1879 C CA . GLU A 1 239 ? -42.551 38.799 26.190 1.00 42.34 239 GLU A CA 1
ATOM 1880 C C . GLU A 1 239 ? -41.218 38.052 26.315 1.00 42.34 239 GLU A C 1
ATOM 1882 O O . GLU A 1 239 ? -40.662 37.911 27.403 1.00 42.34 239 GLU A O 1
ATOM 1887 N N . GLY A 1 240 ? -40.715 37.556 25.182 1.00 52.06 240 GLY A N 1
ATOM 1888 C CA . GLY A 1 240 ? -39.338 37.081 25.053 1.00 52.06 240 GLY A CA 1
ATOM 1889 C C . GLY A 1 240 ? -39.155 35.566 24.997 1.00 52.06 240 GLY A C 1
ATOM 1890 O O . GLY A 1 240 ? -38.567 34.994 25.908 1.00 52.06 240 GLY A O 1
ATOM 1891 N N . ASN A 1 241 ? -39.576 34.922 23.900 1.00 37.84 241 ASN A N 1
ATOM 1892 C CA . ASN A 1 241 ? -38.709 33.949 23.213 1.00 37.84 241 ASN A CA 1
ATOM 1893 C C . ASN A 1 241 ? -39.230 33.587 21.807 1.00 37.84 241 ASN A C 1
ATOM 1895 O O . ASN A 1 241 ? -39.603 32.446 21.535 1.00 37.84 241 ASN A O 1
ATOM 1899 N N . ASP A 1 242 ? -39.223 34.558 20.891 1.00 40.16 242 ASP A N 1
ATOM 1900 C CA . ASP A 1 242 ? -39.176 34.257 19.458 1.00 40.16 242 ASP A CA 1
ATOM 1901 C C . ASP A 1 242 ? -37.717 33.977 19.076 1.00 40.16 242 ASP A C 1
ATOM 1903 O O . ASP A 1 242 ? -37.001 34.837 18.569 1.00 40.16 242 ASP A O 1
ATOM 1907 N N . VAL A 1 243 ? -37.253 32.753 19.342 1.00 43.62 243 VAL A N 1
ATOM 1908 C CA . VAL A 1 243 ? -36.112 32.202 18.600 1.00 43.62 243 VAL A CA 1
ATOM 1909 C C . VAL A 1 243 ? -36.700 31.531 17.371 1.00 43.62 243 VAL A C 1
ATOM 1911 O O . VAL A 1 243 ? -37.108 30.371 17.382 1.00 43.62 243 VAL A O 1
ATOM 1914 N N . SER A 1 244 ? -36.823 32.335 16.324 1.00 37.84 244 SER A N 1
ATOM 1915 C CA . SER A 1 244 ? -37.199 31.925 14.982 1.00 37.84 244 SER A CA 1
ATOM 1916 C C . SER A 1 244 ? -36.197 30.909 14.426 1.00 37.84 244 SER A C 1
ATOM 1918 O O . SER A 1 244 ? -35.064 31.260 14.098 1.00 37.84 244 SER A O 1
ATOM 1920 N N . ASP A 1 245 ? -36.650 29.667 14.264 1.00 39.53 245 ASP A N 1
ATOM 1921 C CA . ASP A 1 245 ? -36.094 28.714 13.306 1.00 39.53 245 ASP A CA 1
ATOM 1922 C C . ASP A 1 245 ? -36.378 29.238 11.887 1.00 39.53 245 ASP A C 1
ATOM 1924 O O . ASP A 1 245 ? -37.487 29.091 11.368 1.00 39.53 245 ASP A O 1
ATOM 1928 N N . GLN A 1 246 ? -35.384 29.848 11.234 1.00 32.88 246 GLN A N 1
ATOM 1929 C CA . GLN A 1 246 ? -35.361 29.943 9.772 1.00 32.88 246 GLN A CA 1
ATOM 1930 C C . GLN A 1 246 ? -33.957 29.679 9.197 1.00 32.88 246 GLN A C 1
ATOM 1932 O O . GLN A 1 246 ? -32.960 30.113 9.778 1.00 32.88 246 GLN A O 1
ATOM 1937 N N . PRO A 1 247 ? -33.859 28.953 8.063 1.00 40.44 247 PRO A N 1
ATOM 1938 C CA . PRO A 1 247 ? -32.609 28.405 7.551 1.00 40.44 247 PRO A CA 1
ATOM 1939 C C . PRO A 1 247 ? -31.933 29.385 6.581 1.00 40.44 247 PRO A C 1
ATOM 1941 O O . PRO A 1 247 ? -32.508 29.737 5.552 1.00 40.44 247 PRO A O 1
ATOM 1944 N N . ASN A 1 248 ? -30.692 29.797 6.857 1.00 31.02 248 ASN A N 1
ATOM 1945 C CA . ASN A 1 248 ? -29.967 30.712 5.971 1.00 31.02 248 ASN A CA 1
ATOM 1946 C C . ASN A 1 248 ? -29.087 29.987 4.940 1.00 31.02 248 ASN A C 1
ATOM 1948 O O . ASN A 1 248 ? -28.102 29.322 5.263 1.00 31.02 248 ASN A O 1
ATOM 1952 N N . ARG A 1 249 ? -29.464 30.182 3.669 1.00 32.06 249 ARG A N 1
ATOM 1953 C CA . ARG A 1 249 ? -28.695 29.922 2.447 1.00 32.06 249 ARG A CA 1
ATOM 1954 C C . ARG A 1 249 ? -27.592 30.982 2.260 1.00 32.06 249 ARG A C 1
ATOM 1956 O O . ARG A 1 249 ? -27.878 32.167 2.229 1.00 32.06 249 ARG A O 1
ATOM 1963 N N . VAL A 1 250 ? -26.358 30.506 2.092 1.00 35.00 250 VAL A N 1
ATOM 1964 C CA . VAL A 1 250 ? -25.372 30.825 1.031 1.00 35.00 250 VAL A CA 1
ATOM 1965 C C . VAL A 1 250 ? -25.305 32.267 0.459 1.00 35.00 250 VAL A C 1
ATOM 1967 O O . VAL A 1 250 ? -26.171 32.676 -0.302 1.00 35.00 250 VAL A O 1
ATOM 1970 N N . LEU A 1 251 ? -24.133 32.886 0.705 1.00 36.44 251 LEU A N 1
ATOM 1971 C CA . LEU A 1 251 ? -23.320 33.835 -0.098 1.00 36.44 251 LEU A CA 1
ATOM 1972 C C . LEU A 1 251 ? -23.900 35.199 -0.526 1.00 36.44 251 LEU A C 1
ATOM 1974 O O . LEU A 1 251 ? -24.764 35.265 -1.386 1.00 36.44 251 LEU A O 1
ATOM 1978 N N . SER A 1 252 ? -23.212 36.284 -0.139 1.00 31.52 252 SER A N 1
ATOM 1979 C CA . SER A 1 252 ? -22.291 37.007 -1.042 1.00 31.52 252 SER A CA 1
ATOM 1980 C C . SER A 1 252 ? -21.657 38.227 -0.363 1.00 31.52 252 SER A C 1
ATOM 1982 O O . SER A 1 252 ? -22.343 39.031 0.263 1.00 31.52 252 SER A O 1
ATOM 1984 N N . ASN A 1 253 ? -20.344 38.367 -0.556 1.00 31.88 253 ASN A N 1
ATOM 1985 C CA . ASN A 1 253 ? -19.571 39.603 -0.433 1.00 31.88 253 ASN A CA 1
ATOM 1986 C C . ASN A 1 253 ? -20.306 40.823 -1.009 1.00 31.88 253 ASN A C 1
ATOM 1988 O O . ASN A 1 253 ? -20.776 40.755 -2.140 1.00 31.88 253 ASN A O 1
ATOM 1992 N N . SER A 1 254 ? -20.230 41.964 -0.324 1.00 31.86 254 SER A N 1
ATOM 1993 C CA . SER A 1 254 ? -19.598 43.177 -0.864 1.00 31.86 254 SER A CA 1
ATOM 1994 C C . SER A 1 254 ? -19.655 44.309 0.163 1.00 31.86 254 SER A C 1
ATOM 1996 O O . SER A 1 254 ? -20.725 44.771 0.527 1.00 31.86 254 SER A O 1
ATOM 1998 N N . GLN A 1 255 ? -18.458 44.698 0.602 1.00 33.28 255 GLN A N 1
ATOM 1999 C CA . GLN A 1 255 ? -17.943 46.053 0.812 1.00 33.28 255 GLN A CA 1
ATOM 2000 C C . GLN A 1 255 ? -18.800 47.202 1.372 1.00 33.28 255 GLN A C 1
ATOM 2002 O O . GLN A 1 255 ? -19.922 47.469 0.963 1.00 33.28 255 GLN A O 1
ATOM 2007 N N . SER A 1 256 ? -18.026 48.043 2.071 1.00 30.06 256 SER A N 1
ATOM 2008 C CA . SER A 1 256 ? -18.189 49.481 2.319 1.00 30.06 256 SER A CA 1
ATOM 2009 C C . SER A 1 256 ? -18.995 49.791 3.577 1.00 30.06 256 SER A C 1
ATOM 2011 O O . SER A 1 256 ? -20.172 49.479 3.658 1.00 30.06 256 SER A O 1
ATOM 2013 N N . SER A 1 257 ? -18.334 50.205 4.666 1.00 29.89 257 SER A N 1
ATOM 2014 C CA . SER A 1 257 ? -17.933 51.602 4.945 1.00 29.89 257 SER A CA 1
ATOM 2015 C C . SER A 1 257 ? -19.177 52.503 5.043 1.00 29.89 257 SER A C 1
ATOM 2017 O O . SER A 1 257 ? -20.067 52.414 4.216 1.00 29.89 257 SER A O 1
ATOM 2019 N N . SER A 1 258 ? -19.348 53.428 5.974 1.00 30.19 258 SER A N 1
ATOM 2020 C CA . SER A 1 258 ? -18.482 54.096 6.941 1.00 30.19 258 SER A CA 1
ATOM 2021 C C . SER A 1 258 ? -19.381 55.074 7.732 1.00 30.19 258 SER A C 1
ATOM 2023 O O . SER A 1 258 ? -20.486 55.365 7.279 1.00 30.19 258 SER A O 1
ATOM 2025 N N . PHE A 1 259 ? -18.859 55.618 8.840 1.00 32.34 259 PHE A N 1
ATOM 2026 C CA . PHE A 1 259 ? -19.379 56.760 9.624 1.00 32.34 259 PHE A CA 1
ATOM 2027 C C . PHE A 1 259 ? -20.638 56.471 10.467 1.00 32.34 259 PHE A C 1
ATOM 2029 O O . PHE A 1 259 ? -21.625 55.947 9.970 1.00 32.34 259 PHE A O 1
ATOM 2036 N N . PHE A 1 260 ? -20.688 56.755 11.769 1.00 38.56 260 PHE A N 1
ATOM 2037 C CA . PHE A 1 260 ? -19.978 57.736 12.602 1.00 38.56 260 PHE A CA 1
ATOM 2038 C C . PHE A 1 260 ? -19.247 57.105 13.793 1.00 38.56 260 PHE A C 1
ATOM 2040 O O . PHE A 1 260 ? -19.691 56.031 14.256 1.00 38.56 260 PHE A O 1
#